Protein AF-A0AAV7CNL5-F1 (afdb_monomer)

Organism: Engystomops pustulosus (NCBI:txid76066)

Nearest PDB structures (foldseek):
  7aml-assembly1_D  TM=8.472E-01  e=2.683E-09  Danio rerio
  6q2s-assembly1_F  TM=8.082E-01  e=5.745E-09  Homo sapiens
  7amk-assembly1_A  TM=7.640E-01  e=3.522E-09  Danio rerio
  7amk-assembly1_B  TM=7.600E-01  e=3.100E-08  Danio rerio
  6vg4-assembly1_A  TM=4.821E-01  e=3.707E-03  Homo sapiens

Radius of gyration: 24.61 Å; Cα contacts (8 Å, |Δi|>4): 340; chains: 1; bounding box: 62×30×78 Å

Secondary structure (DSSP, 8-state):
--B--EEPPSSS--EEEES-B----SS--EEE--TTSSEEEETTTTEEEE-S---TTT-SEEEEEEEEEEE-SS-EEEEEEEEEEEEPP-S-S--B-GGG--------SS---TT----EEEEEESSPPP-SSTT--TT-PPP------HHHHHH---EEEEEEEEEEETTEEEEEEEEEEE-

Structure (mmCIF, N/CA/C/O backbone):
data_AF-A0AAV7CNL5-F1
#
_entry.id   AF-A0AAV7CNL5-F1
#
loop_
_atom_site.group_PDB
_atom_site.id
_atom_site.type_symbol
_atom_site.label_atom_id
_atom_site.label_alt_id
_atom_site.label_comp_id
_atom_site.label_asym_id
_atom_site.label_entity_id
_atom_site.label_seq_id
_atom_site.pdbx_PDB_ins_code
_atom_site.Cartn_x
_atom_site.Cartn_y
_atom_site.Cartn_z
_atom_site.occupancy
_atom_site.B_iso_or_equiv
_atom_site.auth_seq_id
_atom_site.auth_comp_id
_atom_site.auth_asym_id
_atom_site.auth_atom_id
_atom_site.pdbx_PDB_model_num
ATOM 1 N N . MET A 1 1 ? 15.634 17.686 -24.960 1.00 36.50 1 MET A N 1
ATOM 2 C CA . MET A 1 1 ? 15.774 16.564 -24.013 1.00 36.50 1 MET A CA 1
ATOM 3 C C . MET A 1 1 ? 14.555 15.680 -24.203 1.00 36.50 1 MET A C 1
ATOM 5 O O . MET A 1 1 ? 13.476 16.129 -23.821 1.00 36.50 1 MET A O 1
ATOM 9 N N . PRO A 1 2 ? 14.659 14.519 -24.867 1.00 38.16 2 PRO A N 1
ATOM 10 C CA . PRO A 1 2 ? 13.572 13.555 -24.853 1.00 38.16 2 PRO A CA 1
ATOM 11 C C . PRO A 1 2 ? 13.320 13.112 -23.414 1.00 38.16 2 PRO A C 1
ATOM 13 O O . PRO A 1 2 ? 14.237 12.872 -22.626 1.00 38.16 2 PRO A O 1
ATOM 16 N N . ARG A 1 3 ? 12.043 13.090 -23.064 1.00 45.22 3 ARG A N 1
ATOM 17 C CA . ARG A 1 3 ? 11.538 12.655 -21.773 1.00 45.22 3 ARG A CA 1
ATOM 18 C C . ARG A 1 3 ? 10.828 11.343 -22.045 1.00 45.22 3 ARG A C 1
ATOM 20 O O . ARG A 1 3 ? 9.977 11.311 -22.930 1.00 45.22 3 ARG A O 1
ATOM 27 N N . LEU A 1 4 ? 11.171 10.280 -21.321 1.00 47.69 4 LEU A N 1
ATOM 28 C CA . LEU A 1 4 ? 10.379 9.058 -21.405 1.00 47.69 4 LEU A CA 1
ATOM 29 C C . LEU A 1 4 ? 8.988 9.382 -20.856 1.00 47.69 4 LEU A C 1
ATOM 31 O O . LEU A 1 4 ? 8.826 9.632 -19.656 1.00 47.69 4 LEU A O 1
ATOM 35 N N . HIS A 1 5 ? 8.007 9.439 -21.746 1.00 51.84 5 HIS A N 1
ATOM 36 C CA . HIS A 1 5 ? 6.605 9.492 -21.378 1.00 51.84 5 HIS A CA 1
ATOM 37 C C . HIS A 1 5 ? 6.112 8.053 -21.293 1.00 51.84 5 HIS A C 1
ATOM 39 O O . HIS A 1 5 ? 6.143 7.333 -22.288 1.00 51.84 5 HIS A O 1
ATOM 45 N N . VAL A 1 6 ? 5.714 7.632 -20.092 1.00 55.72 6 VAL A N 1
ATOM 46 C CA . VAL A 1 6 ? 5.023 6.356 -19.903 1.00 55.72 6 VAL A CA 1
ATOM 47 C C . VAL A 1 6 ? 3.568 6.587 -20.282 1.00 55.72 6 VAL A C 1
ATOM 49 O O . VAL A 1 6 ? 2.892 7.413 -19.670 1.00 55.72 6 VAL A O 1
ATOM 52 N N . LEU A 1 7 ? 3.117 5.938 -21.356 1.00 54.47 7 LEU A N 1
ATOM 53 C CA . LEU A 1 7 ? 1.732 6.030 -21.811 1.00 54.47 7 LEU A CA 1
ATOM 54 C C . LEU A 1 7 ? 0.876 4.923 -21.185 1.00 54.47 7 LEU A C 1
ATOM 56 O O . LEU A 1 7 ? 1.293 3.767 -21.087 1.00 54.47 7 LEU A O 1
ATOM 60 N N . HIS A 1 8 ? -0.320 5.345 -20.776 1.00 52.47 8 HIS A N 1
ATOM 61 C CA . HIS A 1 8 ? -1.349 4.613 -20.046 1.00 52.47 8 HIS A CA 1
ATOM 62 C C . HIS A 1 8 ? -1.805 3.352 -20.790 1.00 52.47 8 HIS A C 1
ATOM 64 O O . HIS A 1 8 ? -2.017 3.382 -22.006 1.00 52.47 8 HIS A O 1
ATOM 70 N N . SER A 1 9 ? -2.003 2.261 -20.048 1.00 44.50 9 SER A N 1
ATOM 71 C CA . SER A 1 9 ? -2.736 1.098 -20.548 1.00 44.50 9 SER A CA 1
ATOM 72 C C . SER A 1 9 ? -4.234 1.443 -20.639 1.00 44.50 9 SER A C 1
ATOM 74 O O . SER A 1 9 ? -4.745 2.268 -19.884 1.00 44.50 9 SER A O 1
ATOM 76 N N . GLY A 1 10 ? -4.946 0.846 -21.598 1.00 42.03 10 GLY A N 1
ATOM 77 C CA . GLY A 1 10 ? -6.371 1.111 -21.837 1.00 42.03 10 GLY A CA 1
ATOM 78 C C . GLY A 1 10 ? -7.333 0.508 -20.804 1.00 42.03 10 GLY A C 1
ATOM 79 O O . GLY A 1 10 ? -8.538 0.682 -20.965 1.00 42.03 10 GLY A O 1
ATOM 80 N N . ALA A 1 11 ? -6.834 -0.213 -19.793 1.00 45.41 11 ALA A N 1
ATOM 81 C CA . ALA A 1 11 ? -7.622 -0.758 -18.690 1.00 45.41 11 ALA A CA 1
ATOM 82 C C . ALA A 1 11 ? -6.687 -1.249 -17.567 1.00 45.41 11 ALA A C 1
ATOM 84 O O . ALA A 1 11 ? -5.980 -2.238 -17.764 1.00 45.41 11 ALA A O 1
ATOM 85 N N . GLY A 1 12 ? -6.721 -0.582 -16.411 1.00 59.19 12 GLY A N 1
ATOM 86 C CA . GLY A 1 12 ? -6.044 -0.996 -15.176 1.00 59.19 12 GLY A CA 1
ATOM 87 C C . GLY A 1 12 ? -4.695 -0.311 -14.958 1.00 59.19 12 GLY A C 1
ATOM 88 O O . GLY A 1 12 ? -3.753 -0.553 -15.723 1.00 59.19 12 GLY A O 1
ATOM 89 N N . ALA A 1 13 ? -4.665 0.537 -13.926 1.00 63.25 13 ALA A N 1
ATOM 90 C CA . ALA A 1 13 ? -3.553 1.280 -13.341 1.00 63.25 13 ALA A CA 1
ATOM 91 C C . ALA A 1 13 ? -2.818 2.277 -14.252 1.00 63.25 13 ALA A C 1
ATOM 93 O O . ALA A 1 13 ? -2.392 1.997 -15.381 1.00 63.25 13 ALA A O 1
ATOM 94 N N . THR A 1 14 ? -2.616 3.482 -13.717 1.00 73.88 14 THR A N 1
ATOM 95 C CA . THR A 1 14 ? -1.725 4.489 -14.299 1.00 73.88 14 THR A CA 1
ATOM 96 C C . THR A 1 14 ? -0.320 4.332 -13.722 1.00 73.88 14 THR A C 1
ATOM 98 O O . THR A 1 14 ? -0.123 3.728 -12.674 1.00 73.88 14 THR A O 1
ATOM 101 N N . ALA A 1 15 ? 0.701 4.786 -14.446 1.00 80.12 15 ALA A N 1
ATOM 102 C CA . ALA A 1 15 ? 2.074 4.701 -13.969 1.00 80.12 15 ALA A CA 1
ATOM 103 C C . ALA A 1 15 ? 2.881 5.893 -14.462 1.00 80.12 15 ALA A C 1
ATOM 105 O O . ALA A 1 15 ? 2.686 6.385 -15.580 1.00 80.12 15 ALA A O 1
ATOM 106 N N . HIS A 1 16 ? 3.841 6.327 -13.653 1.00 81.94 16 HIS A N 1
ATOM 107 C CA . HIS A 1 16 ? 4.696 7.456 -13.978 1.00 81.94 16 HIS A CA 1
ATOM 108 C C . HIS A 1 16 ? 6.176 7.120 -13.782 1.00 81.94 16 HIS A C 1
ATOM 110 O O . HIS A 1 16 ? 6.582 6.472 -12.818 1.00 81.94 16 HIS A O 1
ATOM 116 N N . ALA A 1 17 ? 7.015 7.580 -14.713 1.00 73.38 17 ALA A N 1
ATOM 117 C CA . ALA A 1 17 ? 8.460 7.408 -14.617 1.00 73.38 17 ALA A CA 1
ATOM 118 C C . ALA A 1 17 ? 9.121 8.570 -13.867 1.00 73.38 17 ALA A C 1
ATOM 120 O O . ALA A 1 17 ? 8.876 9.746 -14.155 1.00 73.38 17 ALA A O 1
ATOM 121 N N . GLN A 1 18 ? 10.034 8.229 -12.964 1.00 77.56 18 GLN A N 1
ATOM 122 C CA . GLN A 1 18 ? 10.944 9.149 -12.297 1.00 77.56 18 GLN A CA 1
ATOM 123 C C . GLN A 1 18 ? 12.353 9.014 -12.885 1.00 77.56 18 GLN A C 1
ATOM 125 O O . GLN A 1 18 ? 12.777 7.930 -13.284 1.00 77.56 18 GLN A O 1
ATOM 130 N N . ASN A 1 19 ? 13.089 10.130 -12.931 1.00 66.06 19 ASN A N 1
ATOM 131 C CA . ASN A 1 19 ? 14.448 10.197 -13.485 1.00 66.06 19 ASN A CA 1
ATOM 132 C C . ASN A 1 19 ? 14.547 9.754 -14.965 1.00 66.06 19 ASN A C 1
ATOM 134 O O . ASN A 1 19 ? 15.531 9.163 -15.394 1.00 66.06 19 ASN A O 1
ATOM 138 N N . SER A 1 20 ? 13.511 10.047 -15.757 1.00 62.66 20 SER A N 1
ATOM 139 C CA . SER A 1 20 ? 13.363 9.578 -17.141 1.00 62.66 20 SER A CA 1
ATOM 140 C C . SER A 1 20 ? 14.013 10.458 -18.219 1.00 62.66 20 SER A C 1
ATOM 142 O O . SER A 1 20 ? 13.671 10.362 -19.402 1.00 62.66 20 SER A O 1
ATOM 144 N N . GLY A 1 21 ? 14.907 11.367 -17.829 1.00 58.94 21 GLY A N 1
ATOM 145 C CA . GLY A 1 21 ? 15.597 12.246 -18.769 1.00 58.94 21 GLY A CA 1
ATOM 146 C C . GLY A 1 21 ? 16.743 11.515 -19.457 1.00 58.94 21 GLY A C 1
ATOM 147 O O . GLY A 1 21 ? 17.677 11.090 -18.783 1.00 58.94 21 GLY A O 1
ATOM 148 N N . PHE A 1 22 ? 16.704 11.421 -20.787 1.00 59.56 22 PHE A N 1
ATOM 149 C CA . PHE A 1 22 ? 17.846 10.970 -21.581 1.00 59.56 22 PHE A CA 1
ATOM 150 C C . PHE A 1 22 ? 18.399 12.141 -22.403 1.00 59.56 22 PHE A C 1
ATOM 152 O O . PHE A 1 22 ? 17.642 12.914 -22.997 1.00 59.56 22 PHE A O 1
ATOM 159 N N . ALA A 1 23 ? 19.722 12.307 -22.422 1.00 50.88 23 ALA A N 1
ATOM 160 C CA . ALA A 1 23 ? 20.372 13.274 -23.299 1.00 50.88 23 ALA A CA 1
ATOM 161 C C . ALA A 1 23 ? 20.518 12.643 -24.691 1.00 50.88 23 ALA A C 1
ATOM 163 O O . ALA A 1 23 ? 21.379 11.797 -24.900 1.00 50.88 23 ALA A O 1
ATOM 164 N N . ASP A 1 24 ? 19.650 13.035 -25.621 1.00 52.12 24 ASP A N 1
ATOM 165 C CA . ASP A 1 24 ? 19.722 12.632 -27.028 1.00 52.12 24 ASP A CA 1
ATOM 166 C C . ASP A 1 24 ? 20.423 13.718 -27.852 1.00 52.12 24 ASP A C 1
ATOM 168 O O . ASP A 1 24 ? 20.074 14.900 -27.758 1.00 52.12 24 ASP A O 1
ATOM 172 N N . ASP A 1 25 ? 21.424 13.310 -28.632 1.00 54.84 25 ASP A N 1
ATOM 173 C CA . ASP A 1 25 ? 22.168 14.147 -29.575 1.00 54.84 25 ASP A CA 1
ATOM 174 C C . ASP A 1 25 ? 21.618 14.065 -31.016 1.00 54.84 25 ASP A C 1
ATOM 176 O O . ASP A 1 25 ? 22.174 14.686 -31.923 1.00 54.84 25 ASP A O 1
ATOM 180 N N . GLY A 1 26 ?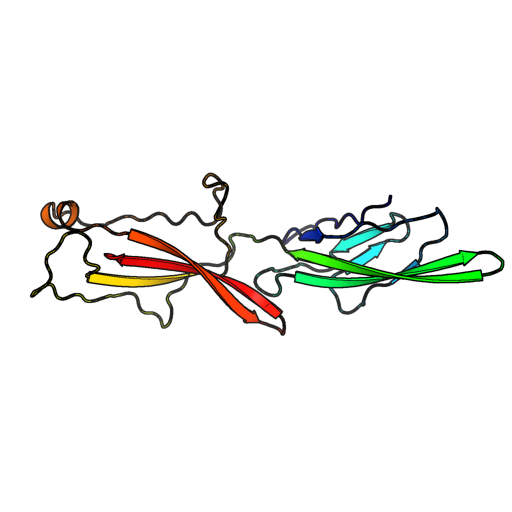 20.502 13.354 -31.226 1.00 51.66 26 GLY A N 1
ATOM 181 C CA . GLY A 1 26 ? 19.823 13.197 -32.513 1.00 51.66 26 GLY A CA 1
ATOM 182 C C . GLY A 1 26 ? 20.343 12.032 -33.358 1.00 51.66 26 GLY A C 1
ATOM 183 O O . GLY A 1 26 ? 20.044 11.959 -34.552 1.00 51.66 26 GLY A O 1
ATOM 184 N N . SER A 1 27 ? 21.139 11.133 -32.777 1.00 53.59 27 SER A N 1
ATOM 185 C CA . SER A 1 27 ? 21.609 9.909 -33.428 1.00 53.59 27 SER A CA 1
ATOM 186 C C . SER A 1 27 ? 20.640 8.736 -33.205 1.00 53.59 27 SER A C 1
ATOM 188 O O . SER A 1 27 ? 19.809 8.760 -32.305 1.00 53.59 27 SER A O 1
ATOM 190 N N . HIS A 1 28 ? 20.702 7.708 -34.064 1.00 56.19 28 HIS A N 1
ATOM 191 C CA . HIS A 1 28 ? 19.814 6.537 -34.021 1.00 56.19 28 HIS A CA 1
ATOM 192 C C . HIS A 1 28 ? 19.851 5.830 -32.656 1.00 56.19 28 HIS A C 1
ATOM 194 O O . HIS A 1 28 ? 20.702 4.970 -32.429 1.00 56.19 28 HIS A O 1
ATOM 200 N N . LEU A 1 29 ? 18.920 6.179 -31.770 1.00 56.94 29 LEU A N 1
ATOM 201 C CA . LEU A 1 29 ? 18.820 5.624 -30.430 1.00 56.94 29 LEU A CA 1
ATOM 202 C C . LEU A 1 29 ? 18.096 4.278 -30.496 1.00 56.94 29 LEU A C 1
ATOM 204 O O . LEU A 1 29 ? 16.918 4.188 -30.833 1.00 56.94 29 LEU A O 1
ATOM 208 N N . LEU A 1 30 ? 18.824 3.211 -30.186 1.00 58.50 30 LEU A N 1
ATOM 209 C CA . LEU A 1 30 ? 18.238 1.905 -29.902 1.00 58.50 30 LEU A CA 1
ATOM 210 C C . LEU A 1 30 ? 18.177 1.761 -28.388 1.00 58.50 30 LEU A C 1
ATOM 212 O O . LEU A 1 30 ? 19.238 1.677 -27.772 1.00 58.50 30 LEU A O 1
ATOM 216 N N . ALA A 1 31 ? 16.970 1.770 -27.816 1.00 65.62 31 ALA A N 1
ATOM 217 C CA . ALA A 1 31 ? 16.745 1.427 -26.418 1.00 65.62 31 ALA A CA 1
ATOM 218 C C . ALA A 1 31 ? 16.221 -0.007 -26.305 1.00 65.62 31 ALA A C 1
ATOM 220 O O . ALA A 1 31 ? 15.235 -0.378 -26.944 1.00 65.62 31 ALA A O 1
ATOM 221 N N . GLU A 1 32 ? 16.883 -0.806 -25.476 1.00 69.12 32 GLU A N 1
ATOM 222 C CA . GLU A 1 32 ? 16.442 -2.154 -25.118 1.00 69.12 32 GLU A CA 1
ATOM 223 C C . GLU A 1 32 ? 15.957 -2.168 -23.664 1.00 69.12 32 GLU A C 1
ATOM 225 O O . GLU A 1 32 ? 16.611 -1.607 -22.781 1.00 69.12 32 GLU A O 1
ATOM 230 N N . LEU A 1 33 ? 14.814 -2.819 -23.432 1.00 75.88 33 LEU A N 1
ATOM 231 C CA . LEU A 1 33 ? 14.262 -3.131 -22.113 1.00 75.88 33 LEU A CA 1
ATOM 232 C C . LEU A 1 33 ? 14.181 -4.651 -21.945 1.00 75.88 33 LEU A C 1
ATOM 234 O O . LEU A 1 33 ? 14.135 -5.390 -22.931 1.00 75.88 33 LEU A O 1
ATOM 238 N N . ASP A 1 34 ? 14.150 -5.116 -20.698 1.00 78.81 34 ASP A N 1
ATOM 239 C CA . ASP A 1 34 ? 13.936 -6.531 -20.397 1.00 78.81 34 ASP A CA 1
ATOM 240 C C . ASP A 1 34 ? 12.543 -6.979 -20.876 1.00 78.81 34 ASP A C 1
ATOM 242 O O . ASP A 1 34 ? 11.519 -6.432 -20.468 1.00 78.81 34 ASP A O 1
ATOM 246 N N . GLN A 1 35 ? 12.517 -7.998 -21.738 1.00 76.62 35 GLN A N 1
ATOM 247 C CA . GLN A 1 35 ? 11.304 -8.540 -22.354 1.00 76.62 35 GLN A CA 1
ATOM 248 C C . GLN A 1 35 ? 10.382 -9.259 -21.357 1.00 76.62 35 GLN A C 1
ATOM 250 O O . GLN A 1 35 ? 9.225 -9.538 -21.680 1.00 76.62 35 GLN A O 1
ATOM 255 N N . HIS A 1 36 ? 10.878 -9.586 -20.162 1.00 83.38 36 HIS A N 1
ATOM 256 C CA . HIS A 1 36 ? 10.067 -10.167 -19.094 1.00 83.38 36 HIS A CA 1
ATOM 257 C C . HIS A 1 36 ? 9.227 -9.126 -18.350 1.00 83.38 36 HIS A C 1
ATOM 259 O O . HIS A 1 36 ? 8.272 -9.498 -17.666 1.00 83.38 36 HIS A O 1
ATOM 265 N N . LEU A 1 37 ? 9.544 -7.839 -18.501 1.00 87.06 37 LEU A N 1
ATOM 266 C CA . LEU A 1 37 ? 8.845 -6.752 -17.831 1.00 87.06 37 LEU A CA 1
ATOM 267 C C . LEU A 1 37 ? 7.646 -6.279 -18.663 1.00 87.06 37 LEU A C 1
ATOM 269 O O . LEU A 1 37 ? 7.642 -6.409 -19.888 1.00 87.06 37 LEU A O 1
ATOM 273 N N . PRO A 1 38 ? 6.612 -5.703 -18.029 1.00 88.88 38 PRO A N 1
ATOM 274 C CA . PRO A 1 38 ? 5.404 -5.258 -18.718 1.00 88.88 38 PRO A CA 1
ATOM 275 C C . PRO A 1 38 ? 5.609 -3.962 -19.523 1.00 88.88 38 PRO A C 1
ATOM 277 O O . PRO A 1 38 ? 4.640 -3.268 -19.816 1.00 88.88 38 PRO A O 1
ATOM 280 N N . PHE A 1 39 ? 6.828 -3.648 -19.963 1.00 86.19 39 PHE A N 1
ATOM 281 C CA . PHE A 1 39 ? 7.162 -2.410 -20.668 1.00 86.19 39 PHE A CA 1
ATOM 282 C C . PHE A 1 39 ? 7.789 -2.688 -22.027 1.00 86.19 39 PHE A C 1
ATOM 284 O O . PHE A 1 39 ? 8.593 -3.604 -22.186 1.00 86.19 39 PHE A O 1
ATOM 291 N N . GLN A 1 40 ? 7.448 -1.862 -23.010 1.00 82.62 40 GLN A N 1
ATOM 292 C CA . GLN A 1 40 ? 8.026 -1.926 -24.348 1.00 82.62 40 GLN A CA 1
ATOM 293 C C . GLN A 1 40 ? 8.458 -0.536 -24.801 1.00 82.62 40 GLN A C 1
ATOM 295 O O . GLN A 1 40 ? 7.771 0.451 -24.551 1.00 82.62 40 GLN A O 1
ATOM 300 N N . TYR A 1 41 ? 9.604 -0.467 -25.475 1.00 80.12 41 TYR A N 1
ATOM 301 C CA . TYR A 1 41 ? 10.098 0.756 -26.100 1.00 80.12 41 TYR A CA 1
ATOM 302 C C . TYR A 1 41 ? 9.611 0.841 -27.547 1.00 80.12 41 TYR A C 1
ATOM 304 O O . TYR A 1 41 ? 9.699 -0.134 -28.295 1.00 80.12 41 TYR A O 1
ATOM 312 N N . LYS A 1 42 ? 9.121 2.015 -27.948 1.00 78.19 42 LYS A N 1
ATOM 313 C CA . LYS A 1 42 ? 8.714 2.324 -29.317 1.00 78.19 42 LYS A CA 1
ATOM 314 C C . LYS A 1 42 ? 9.745 3.261 -29.963 1.00 78.19 42 LYS A C 1
ATOM 316 O O . LYS A 1 42 ? 9.737 4.453 -29.657 1.00 78.19 42 LYS A O 1
ATOM 321 N N . PRO A 1 43 ? 10.593 2.764 -30.886 1.00 74.06 43 PRO A N 1
ATOM 322 C CA . PRO A 1 43 ? 11.646 3.571 -31.508 1.00 74.06 43 PRO A CA 1
ATOM 323 C C . PRO A 1 43 ? 11.126 4.785 -32.284 1.00 74.06 43 PRO A C 1
ATOM 325 O O . PRO A 1 43 ? 11.753 5.836 -32.264 1.00 74.06 43 PRO A O 1
ATOM 328 N N . ASP A 1 44 ? 9.961 4.662 -32.928 1.00 74.81 44 ASP A N 1
ATOM 329 C CA . ASP A 1 44 ? 9.403 5.731 -33.769 1.00 74.81 44 ASP A CA 1
ATOM 330 C C . ASP A 1 44 ? 9.021 6.989 -32.976 1.00 74.81 44 ASP A C 1
ATOM 332 O O . ASP A 1 44 ? 9.047 8.093 -33.518 1.00 74.81 44 ASP A O 1
ATOM 336 N N . THR A 1 45 ? 8.632 6.826 -31.708 1.00 72.75 45 THR A N 1
ATOM 337 C CA . THR A 1 45 ? 8.218 7.933 -30.829 1.00 72.75 45 THR A CA 1
ATOM 338 C C . THR A 1 45 ? 9.198 8.182 -29.686 1.00 72.75 45 THR A C 1
ATOM 340 O O . THR A 1 45 ? 9.064 9.173 -28.974 1.00 72.75 45 THR A O 1
ATOM 343 N N . SER A 1 46 ? 10.207 7.320 -29.521 1.00 72.25 46 SER A N 1
ATOM 344 C CA . SER A 1 46 ? 11.102 7.297 -28.361 1.00 72.25 46 SER A CA 1
ATOM 345 C C . SER A 1 46 ? 10.364 7.221 -27.018 1.00 72.25 46 SER A C 1
ATOM 347 O O . SER A 1 46 ? 10.822 7.757 -26.008 1.00 72.25 46 SER A O 1
ATOM 349 N N . GLU A 1 47 ? 9.223 6.534 -26.998 1.00 73.69 47 GLU A N 1
ATOM 350 C CA . GLU A 1 47 ? 8.379 6.365 -25.813 1.00 73.69 47 GLU A CA 1
ATOM 351 C C . GLU A 1 47 ? 8.481 4.946 -25.262 1.00 73.69 47 GLU A C 1
ATOM 353 O O . GLU A 1 47 ? 8.756 3.989 -25.989 1.00 73.69 47 GLU A O 1
ATOM 358 N N . VAL A 1 48 ? 8.213 4.802 -23.966 1.00 76.75 48 VAL A N 1
ATOM 359 C CA . VAL A 1 48 ? 8.006 3.497 -23.336 1.00 76.75 48 VAL A CA 1
ATOM 360 C C . VAL A 1 48 ? 6.541 3.388 -22.976 1.00 76.75 48 VAL A C 1
ATOM 362 O O . VAL A 1 48 ? 5.974 4.298 -22.382 1.00 76.75 48 VAL A O 1
ATOM 365 N N . PHE A 1 49 ? 5.916 2.279 -23.339 1.00 77.50 49 PHE A N 1
ATOM 366 C CA . PHE A 1 49 ? 4.509 2.043 -23.064 1.00 77.50 49 PHE A CA 1
ATOM 367 C C . PHE A 1 49 ? 4.317 0.787 -22.230 1.00 77.50 49 PHE A C 1
ATOM 369 O O . PHE A 1 49 ? 5.123 -0.150 -22.254 1.00 77.50 49 PHE A O 1
ATOM 376 N N . VAL A 1 50 ? 3.211 0.792 -21.498 1.00 83.00 50 VAL A N 1
ATOM 377 C CA . VAL A 1 50 ? 2.734 -0.354 -20.740 1.00 83.00 50 VAL A CA 1
ATOM 378 C C . VAL A 1 50 ? 2.172 -1.383 -21.723 1.00 83.00 50 VAL A C 1
ATOM 380 O O . VAL A 1 50 ? 1.241 -1.107 -22.475 1.00 83.00 50 VAL A O 1
ATOM 383 N N . SER A 1 51 ? 2.775 -2.569 -21.754 1.00 85.06 51 SER A N 1
ATOM 384 C CA . SER A 1 51 ? 2.437 -3.650 -22.692 1.00 85.06 51 SER A CA 1
ATOM 385 C C . SER A 1 51 ? 1.505 -4.713 -22.105 1.00 85.06 51 SER A C 1
ATOM 387 O O . SER A 1 51 ? 0.948 -5.521 -22.850 1.00 85.06 51 SER A O 1
ATOM 389 N N . ARG A 1 52 ? 1.340 -4.724 -20.778 1.00 85.75 52 ARG A N 1
ATOM 390 C CA . ARG A 1 52 ? 0.428 -5.590 -20.016 1.00 85.75 52 ARG A CA 1
ATOM 391 C C . ARG A 1 52 ? -0.161 -4.783 -18.853 1.00 85.75 52 ARG A C 1
ATOM 393 O O . ARG A 1 52 ? 0.539 -3.881 -18.402 1.00 85.75 52 ARG A O 1
ATOM 400 N N . PRO A 1 53 ? -1.381 -5.091 -18.376 1.00 85.25 53 PRO A N 1
ATOM 401 C CA . PRO A 1 53 ? -1.962 -4.419 -17.215 1.00 85.25 53 PRO A CA 1
ATOM 402 C C . PRO A 1 53 ? -1.002 -4.412 -16.025 1.00 85.25 53 PRO A C 1
ATOM 404 O O . PRO A 1 53 ? -0.250 -5.373 -15.837 1.00 85.25 53 PRO A O 1
ATOM 407 N N . LEU A 1 54 ? -1.021 -3.317 -15.272 1.00 89.56 54 LEU A N 1
ATOM 408 C CA . LEU A 1 54 ? -0.276 -3.172 -14.029 1.00 89.56 54 LEU A CA 1
ATOM 409 C C . LEU A 1 54 ? -1.268 -3.237 -12.872 1.00 89.56 54 LEU A C 1
ATOM 411 O O . LEU A 1 54 ? -2.420 -2.845 -13.028 1.00 89.56 54 LEU A O 1
ATOM 415 N N . ASP A 1 55 ? -0.793 -3.741 -11.746 1.00 90.12 55 ASP A N 1
ATOM 416 C CA . ASP A 1 55 ? -1.533 -3.823 -10.496 1.00 90.12 55 ASP A CA 1
ATOM 417 C C . ASP A 1 55 ? -0.545 -3.460 -9.381 1.00 90.12 55 ASP A C 1
ATOM 419 O O . ASP A 1 55 ? 0.521 -4.084 -9.255 1.00 90.12 55 ASP A O 1
ATOM 423 N N . ARG A 1 56 ? -0.839 -2.393 -8.634 1.00 93.25 56 ARG A N 1
ATOM 424 C CA . ARG A 1 56 ? 0.074 -1.880 -7.608 1.00 93.25 56 ARG A CA 1
ATOM 425 C C . ARG A 1 56 ? 0.128 -2.847 -6.426 1.00 93.25 56 ARG A C 1
ATOM 427 O O . ARG A 1 56 ? 1.202 -3.052 -5.851 1.00 93.25 56 ARG A O 1
ATOM 434 N N . GLU A 1 57 ? -0.988 -3.502 -6.133 1.00 92.69 57 GLU A N 1
ATOM 435 C CA . GLU A 1 57 ? -1.157 -4.527 -5.115 1.00 92.69 57 GLU A CA 1
ATOM 436 C C . GLU A 1 57 ? -0.337 -5.771 -5.458 1.00 92.69 57 GLU A C 1
ATOM 438 O O . GLU A 1 57 ? -0.064 -6.566 -4.561 1.00 92.69 57 GLU A O 1
ATOM 443 N N . GLU A 1 58 ? 0.073 -5.968 -6.716 1.00 91.25 58 GLU A N 1
ATOM 444 C CA . GLU A 1 58 ? 1.040 -6.992 -7.123 1.00 91.25 58 GLU A CA 1
ATOM 445 C C . GLU A 1 58 ? 2.486 -6.494 -7.092 1.00 91.25 58 GLU A C 1
ATOM 447 O O . GLU A 1 58 ? 3.367 -7.242 -6.650 1.00 91.25 58 GLU A O 1
ATOM 452 N N . ARG A 1 59 ? 2.737 -5.271 -7.581 1.00 91.75 59 ARG A N 1
ATOM 453 C CA . ARG A 1 59 ? 4.067 -4.651 -7.618 1.00 91.75 59 ARG A CA 1
ATOM 454 C C . ARG A 1 59 ? 3.986 -3.129 -7.767 1.00 91.75 59 ARG A C 1
ATOM 456 O O . ARG A 1 59 ? 3.586 -2.619 -8.809 1.00 91.75 59 ARG A O 1
ATOM 463 N N . GLU A 1 60 ? 4.482 -2.404 -6.765 1.00 91.94 60 GLU A N 1
ATOM 464 C CA . GLU A 1 60 ? 4.374 -0.936 -6.719 1.00 91.94 60 GLU A CA 1
ATOM 465 C C . GLU A 1 60 ? 5.411 -0.190 -7.577 1.00 91.94 60 GLU A C 1
ATOM 467 O O . GLU A 1 60 ? 5.166 0.947 -7.993 1.00 91.94 60 GLU A O 1
ATOM 472 N N . ASP A 1 61 ? 6.566 -0.805 -7.862 1.00 91.19 61 ASP A N 1
ATOM 473 C CA . ASP A 1 61 ? 7.617 -0.169 -8.653 1.00 91.19 61 ASP A CA 1
ATOM 474 C C . ASP A 1 61 ? 8.501 -1.125 -9.474 1.00 91.19 61 ASP A C 1
ATOM 476 O O . ASP A 1 61 ? 8.652 -2.328 -9.215 1.00 91.19 61 ASP A O 1
ATOM 480 N N . TYR A 1 62 ? 9.105 -0.549 -10.514 1.00 89.00 62 TYR A N 1
ATOM 481 C CA . TYR A 1 62 ? 10.030 -1.224 -11.416 1.00 89.00 62 TYR A CA 1
ATOM 482 C C . TYR A 1 62 ? 11.283 -0.378 -11.627 1.00 89.00 62 TYR A C 1
ATOM 484 O O . TYR A 1 62 ? 11.231 0.690 -12.244 1.00 89.00 62 TYR A O 1
ATOM 492 N N . ASP A 1 63 ? 12.423 -0.897 -11.178 1.00 87.44 63 ASP A N 1
ATOM 493 C CA . ASP A 1 63 ? 13.738 -0.373 -11.533 1.00 87.44 63 ASP A CA 1
ATOM 494 C C . ASP A 1 63 ? 14.146 -0.890 -12.917 1.00 87.44 63 ASP A C 1
ATOM 496 O O . ASP A 1 63 ? 14.323 -2.091 -13.134 1.00 87.44 63 ASP A O 1
ATOM 500 N N . LEU A 1 64 ? 14.288 0.032 -13.867 1.00 85.06 64 LEU A N 1
ATOM 501 C CA . LEU A 1 64 ? 14.623 -0.252 -15.257 1.00 85.06 64 LEU A CA 1
ATOM 502 C C . LEU A 1 64 ? 15.967 0.363 -15.629 1.00 85.06 64 LEU A C 1
ATOM 504 O O . LEU A 1 64 ? 16.359 1.414 -15.121 1.00 85.06 64 LEU A O 1
ATOM 508 N N . VAL A 1 65 ? 16.656 -0.274 -16.575 1.00 81.50 65 VAL A N 1
ATOM 509 C CA . VAL A 1 65 ? 17.872 0.255 -17.197 1.00 81.50 65 VAL A CA 1
ATOM 510 C C . VAL A 1 65 ? 17.645 0.332 -18.699 1.00 81.50 65 VAL A C 1
ATOM 512 O O . VAL A 1 65 ? 17.531 -0.695 -19.364 1.00 81.50 65 VAL A O 1
ATOM 515 N N . ALA A 1 66 ? 17.596 1.548 -19.239 1.00 76.88 66 ALA A N 1
ATOM 516 C CA . ALA A 1 66 ? 17.606 1.767 -20.677 1.00 76.88 66 ALA A CA 1
ATOM 517 C C . ALA A 1 66 ? 19.045 1.680 -21.186 1.00 76.88 66 ALA A C 1
ATOM 519 O O . ALA A 1 66 ? 19.909 2.452 -20.761 1.00 76.88 66 ALA A O 1
ATOM 520 N N . LYS A 1 67 ? 19.296 0.766 -22.125 1.00 77.69 67 LYS A N 1
ATOM 521 C CA . LYS A 1 67 ? 20.575 0.672 -22.837 1.00 77.69 67 LYS A CA 1
ATOM 522 C C . LYS A 1 67 ? 20.457 1.381 -24.166 1.00 77.69 67 LYS A C 1
ATOM 524 O O . LYS A 1 67 ? 19.701 0.927 -25.011 1.00 77.69 67 LYS A O 1
ATOM 529 N N . CYS A 1 68 ? 21.204 2.459 -24.343 1.00 73.56 68 CYS A N 1
ATOM 530 C CA . CYS A 1 68 ? 21.199 3.256 -25.559 1.00 73.56 68 CYS A CA 1
ATOM 531 C C . CYS A 1 68 ? 22.482 3.022 -26.349 1.00 73.56 68 CYS A C 1
ATOM 533 O O . CYS A 1 68 ? 23.584 3.092 -25.799 1.00 73.56 68 CYS A O 1
ATOM 535 N N . ILE A 1 69 ? 22.343 2.768 -27.647 1.00 75.50 69 ILE A N 1
ATOM 536 C CA . ILE A 1 69 ? 23.476 2.577 -28.553 1.00 75.50 69 ILE A CA 1
ATOM 537 C C . ILE A 1 69 ? 23.472 3.691 -29.593 1.00 75.50 69 ILE A C 1
ATOM 539 O O . ILE A 1 69 ? 22.583 3.742 -30.435 1.00 75.50 69 ILE A O 1
ATOM 543 N N . VAL A 1 70 ? 24.494 4.542 -29.559 1.00 75.06 70 VAL A N 1
ATOM 544 C CA . VAL A 1 70 ? 24.729 5.597 -30.548 1.00 75.06 70 VAL A CA 1
ATOM 545 C C . VAL A 1 70 ? 25.710 5.083 -31.593 1.00 75.06 70 VAL A C 1
ATOM 547 O O . VAL A 1 70 ? 26.870 4.796 -31.278 1.00 75.06 70 VAL A O 1
ATOM 550 N N . LYS A 1 71 ? 25.252 4.966 -32.844 1.00 74.81 71 LYS A N 1
ATOM 551 C CA . LYS A 1 71 ? 26.075 4.535 -33.984 1.00 74.81 71 LYS A CA 1
ATOM 552 C C . LYS A 1 71 ? 26.374 5.709 -34.907 1.00 74.81 71 LYS A C 1
ATOM 554 O O . LYS A 1 71 ? 25.464 6.322 -35.458 1.00 74.81 71 LYS A O 1
ATOM 559 N N . SER A 1 72 ? 27.655 5.978 -35.123 1.00 77.06 72 SER A N 1
ATOM 560 C CA . SER A 1 72 ? 28.153 6.825 -36.205 1.00 77.06 72 SER A CA 1
ATOM 561 C C . SER A 1 72 ? 28.863 5.972 -37.258 1.00 77.06 72 SER A C 1
ATOM 563 O O . SER A 1 72 ? 29.096 4.778 -37.065 1.00 77.06 72 SER A O 1
ATOM 565 N N . SER A 1 73 ? 29.247 6.580 -38.380 1.00 76.25 73 SER A N 1
ATOM 566 C CA . SER A 1 73 ? 29.977 5.893 -39.453 1.00 76.25 73 SER A CA 1
ATOM 567 C C . SER A 1 73 ? 31.332 5.314 -39.020 1.00 76.25 73 SER A C 1
ATOM 569 O O . SER A 1 73 ? 31.883 4.473 -39.726 1.00 76.25 73 SER A O 1
ATOM 571 N N . THR A 1 74 ? 31.877 5.744 -37.877 1.00 79.88 74 THR A N 1
ATOM 572 C CA . THR A 1 74 ? 33.218 5.364 -37.401 1.00 79.88 74 THR A CA 1
ATOM 573 C C . THR A 1 74 ? 33.254 4.857 -35.961 1.00 79.88 74 THR A C 1
ATOM 575 O O . THR A 1 74 ? 34.304 4.391 -35.517 1.00 79.88 74 THR A O 1
ATOM 578 N N . LYS A 1 75 ? 32.149 4.948 -35.206 1.00 80.12 75 LYS A N 1
ATOM 579 C CA . LYS A 1 75 ? 32.129 4.621 -33.777 1.00 80.12 75 LYS A CA 1
ATOM 580 C C . LYS A 1 75 ? 30.754 4.151 -33.311 1.00 80.12 75 LYS A C 1
ATOM 582 O O . LYS A 1 75 ? 29.733 4.696 -33.709 1.00 80.12 75 LYS A O 1
ATOM 587 N N . GLU A 1 76 ? 30.757 3.197 -32.389 1.00 82.88 76 GLU A N 1
ATOM 588 C CA . GLU A 1 76 ? 29.598 2.829 -31.579 1.00 82.88 76 GLU A CA 1
ATOM 589 C C . GLU A 1 76 ? 29.878 3.208 -30.119 1.00 82.88 76 GLU A C 1
ATOM 591 O O . GLU A 1 76 ? 30.953 2.906 -29.591 1.00 82.88 76 GLU A O 1
ATOM 596 N N . VAL A 1 77 ? 28.940 3.898 -29.471 1.00 81.38 77 VAL A N 1
ATOM 597 C CA . VAL A 1 77 ? 29.011 4.251 -28.047 1.00 81.38 77 VAL A CA 1
ATOM 598 C C . VAL A 1 77 ? 27.769 3.720 -27.347 1.00 81.38 77 VAL A C 1
ATOM 600 O O . VAL A 1 77 ? 26.662 3.863 -27.858 1.00 81.38 77 VAL A O 1
ATOM 603 N N . LYS A 1 78 ? 27.961 3.102 -26.180 1.00 80.75 78 LYS A N 1
ATOM 604 C CA . LYS A 1 78 ? 26.884 2.549 -25.358 1.00 80.75 78 LYS A CA 1
ATOM 605 C C . LYS A 1 78 ? 26.723 3.377 -24.093 1.00 80.75 78 LYS A C 1
ATOM 607 O O . LYS A 1 78 ? 27.717 3.697 -23.443 1.00 80.75 78 LYS A O 1
ATOM 612 N N . PHE A 1 79 ? 25.481 3.679 -23.754 1.00 78.38 79 PHE A N 1
ATOM 613 C CA . PHE A 1 79 ? 25.089 4.385 -22.544 1.00 78.38 79 PHE A CA 1
ATOM 614 C C . PHE A 1 79 ? 24.039 3.563 -21.810 1.00 78.38 79 PHE A C 1
ATOM 616 O O . PHE A 1 79 ? 23.193 2.931 -22.439 1.00 78.38 79 PHE A O 1
ATOM 623 N N . GLU A 1 80 ? 24.079 3.593 -20.486 1.00 80.75 80 GLU A N 1
ATOM 624 C CA . GLU A 1 80 ? 23.051 2.996 -19.645 1.00 80.75 80 GLU A CA 1
ATOM 625 C C . GLU A 1 80 ? 22.464 4.088 -18.760 1.00 80.75 80 GLU A C 1
ATOM 627 O O . GLU A 1 80 ? 23.204 4.878 -18.171 1.00 80.75 80 GLU A O 1
ATOM 632 N N . GLN A 1 81 ? 21.138 4.146 -18.693 1.00 77.50 81 GLN A N 1
ATOM 633 C CA . GLN A 1 81 ? 20.421 5.071 -17.827 1.00 77.50 81 GLN A CA 1
ATOM 634 C C . GLN A 1 81 ? 19.396 4.297 -17.010 1.00 77.50 81 GLN A C 1
ATOM 636 O O . GLN A 1 81 ? 18.482 3.687 -17.565 1.00 77.50 81 GLN A O 1
ATOM 641 N N . SER A 1 82 ? 19.534 4.360 -15.688 1.00 82.81 82 SER A N 1
ATOM 642 C CA . SER A 1 82 ? 18.546 3.807 -14.769 1.00 82.81 82 SER A CA 1
ATOM 643 C C . SER A 1 82 ? 17.407 4.794 -14.544 1.00 82.81 82 SER A C 1
ATOM 645 O O . SER A 1 82 ? 17.640 5.993 -14.350 1.00 82.81 82 SER A O 1
ATOM 647 N N . PHE A 1 83 ? 16.185 4.284 -14.531 1.00 81.94 83 PHE A N 1
ATOM 648 C CA . PHE A 1 83 ? 14.977 5.033 -14.211 1.00 81.94 83 PHE A CA 1
ATOM 649 C C . PHE A 1 83 ? 13.987 4.114 -13.496 1.00 81.94 83 PHE A C 1
ATOM 651 O O . PHE A 1 83 ? 14.038 2.895 -13.652 1.00 81.94 83 PHE A O 1
ATOM 658 N N . ARG A 1 84 ? 13.097 4.703 -12.698 1.00 85.81 84 ARG A N 1
ATOM 659 C CA . ARG A 1 84 ? 12.105 3.958 -11.920 1.00 85.81 84 ARG A CA 1
ATOM 660 C C . ARG A 1 84 ? 10.710 4.280 -12.423 1.00 85.81 84 ARG A C 1
ATOM 662 O O . ARG A 1 84 ? 10.396 5.453 -12.626 1.00 85.81 84 ARG A O 1
ATOM 669 N N . ILE A 1 85 ? 9.888 3.258 -12.621 1.00 86.62 85 ILE A N 1
ATOM 670 C CA . ILE A 1 85 ? 8.456 3.412 -12.886 1.00 86.62 85 ILE A CA 1
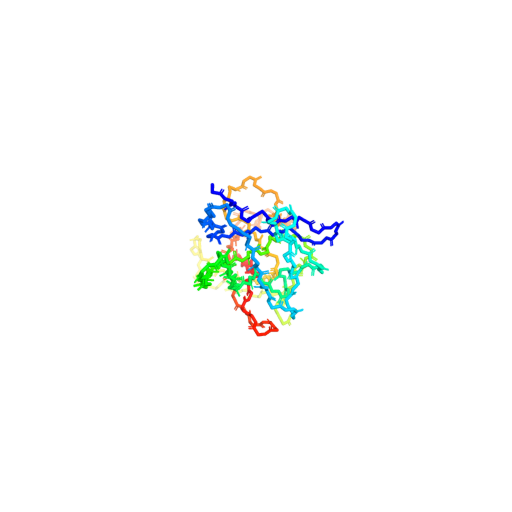ATOM 671 C C . ILE A 1 85 ? 7.709 3.138 -11.585 1.00 86.62 85 ILE A C 1
ATOM 673 O O . ILE A 1 85 ? 7.888 2.070 -11.009 1.00 86.62 85 ILE A O 1
ATOM 677 N N . MET A 1 86 ? 6.896 4.099 -11.151 1.00 87.88 86 MET A N 1
ATOM 678 C CA . MET A 1 86 ? 5.965 3.956 -10.032 1.00 87.88 86 MET A CA 1
ATOM 679 C C . MET A 1 86 ? 4.575 3.652 -10.591 1.00 87.88 86 MET A C 1
ATOM 681 O O . MET A 1 86 ? 4.128 4.355 -11.502 1.00 87.88 86 MET A O 1
ATOM 685 N N . VAL A 1 87 ? 3.920 2.619 -10.065 1.00 90.31 87 VAL A N 1
ATOM 686 C CA . VAL A 1 87 ? 2.515 2.314 -10.361 1.00 90.31 87 VAL A CA 1
ATOM 687 C C . VAL A 1 87 ? 1.645 3.147 -9.425 1.00 90.31 87 VAL A C 1
ATOM 689 O O . VAL A 1 87 ? 1.903 3.205 -8.221 1.00 90.31 87 VAL A O 1
ATOM 692 N N . ASP A 1 88 ? 0.670 3.849 -9.989 1.00 86.88 88 ASP A N 1
ATOM 693 C CA . ASP A 1 88 ? -0.291 4.631 -9.224 1.00 86.88 88 ASP A CA 1
ATOM 694 C C . ASP A 1 88 ? -1.360 3.700 -8.638 1.00 86.88 88 ASP A C 1
ATOM 696 O O . ASP A 1 88 ? -1.713 2.685 -9.234 1.00 86.88 88 ASP A O 1
ATOM 700 N N . ASP A 1 89 ? -1.841 4.060 -7.457 1.00 87.75 89 ASP A N 1
ATOM 701 C CA . ASP A 1 89 ? -2.829 3.306 -6.689 1.00 87.75 89 ASP A CA 1
ATOM 702 C C . ASP A 1 89 ? -4.262 3.569 -7.178 1.00 87.75 89 ASP A C 1
ATOM 704 O O . ASP A 1 89 ? -4.601 4.709 -7.525 1.00 87.75 89 ASP A O 1
ATOM 708 N N . GLU A 1 90 ? -5.102 2.535 -7.162 1.00 86.25 90 GLU A N 1
ATOM 709 C CA . GLU A 1 90 ? -6.555 2.622 -7.340 1.00 86.25 90 GLU A CA 1
ATOM 710 C C . GLU A 1 90 ? -7.249 2.110 -6.057 1.00 86.25 90 GLU A C 1
ATOM 712 O O . GLU A 1 90 ? -6.677 1.326 -5.318 1.00 86.25 90 GLU A O 1
ATOM 717 N N . ASP A 1 91 ? -8.463 2.587 -5.758 1.00 86.56 91 ASP A N 1
ATOM 718 C CA . ASP A 1 91 ? -9.266 2.134 -4.597 1.00 86.56 91 ASP A CA 1
ATOM 719 C C . ASP A 1 91 ? -10.051 0.874 -5.011 1.00 86.56 91 ASP A C 1
ATOM 721 O O . ASP A 1 91 ? -11.241 0.954 -5.352 1.00 86.56 91 ASP A O 1
ATOM 725 N N . ASP A 1 92 ? -9.350 -0.256 -5.153 1.00 89.31 92 ASP A N 1
ATOM 726 C CA . ASP A 1 92 ? -9.889 -1.521 -5.666 1.00 89.31 92 ASP A CA 1
ATOM 727 C C . ASP A 1 92 ? -9.729 -2.728 -4.718 1.00 89.31 92 ASP A C 1
ATOM 729 O O . ASP A 1 92 ? -10.235 -3.821 -5.019 1.00 89.31 92 ASP A O 1
ATOM 733 N N . SER A 1 93 ? -9.173 -2.522 -3.519 1.00 90.62 93 SER A N 1
ATOM 734 C CA . SER A 1 93 ? -9.082 -3.526 -2.461 1.00 90.62 93 SER A CA 1
ATOM 735 C C . SER A 1 93 ? -10.048 -3.243 -1.306 1.00 90.62 93 SER A C 1
ATOM 737 O O . SER A 1 93 ? -10.054 -2.179 -0.699 1.00 90.62 93 SER A O 1
ATOM 739 N N . PRO A 1 94 ? -10.877 -4.218 -0.890 1.00 91.81 94 PRO A N 1
ATOM 740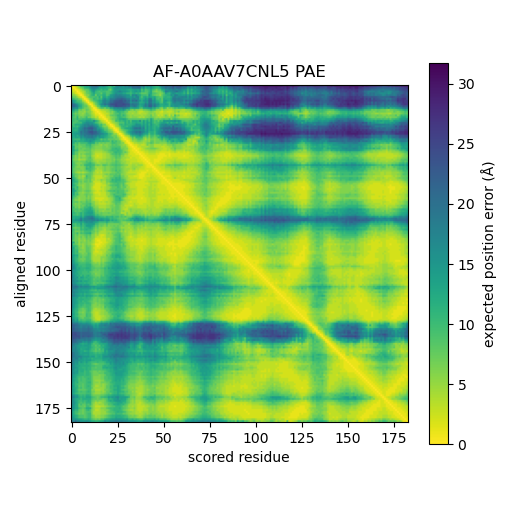 C CA . PRO A 1 94 ? -11.711 -4.026 0.286 1.00 91.81 94 PRO A CA 1
ATOM 741 C C . PRO A 1 94 ? -10.885 -4.106 1.587 1.00 91.81 94 PRO A C 1
ATOM 743 O O . PRO A 1 94 ? -10.008 -4.972 1.709 1.00 91.81 94 PRO A O 1
ATOM 7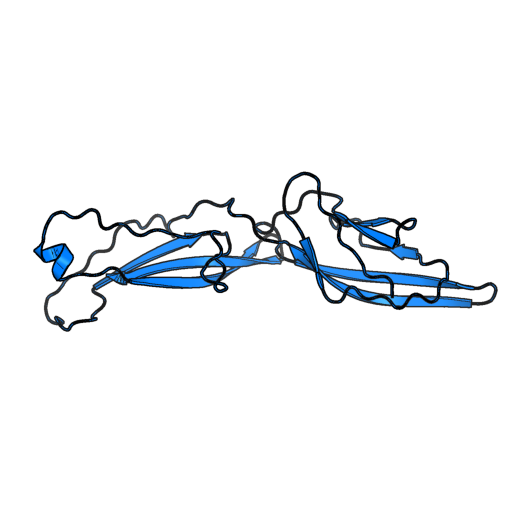46 N N . PRO A 1 95 ? -11.246 -3.329 2.627 1.00 92.56 95 PRO A N 1
ATOM 747 C CA . PRO A 1 95 ? -10.660 -3.475 3.954 1.00 92.56 95 PRO A CA 1
ATOM 748 C C . PRO A 1 95 ? -10.919 -4.865 4.541 1.00 92.56 95 PRO A C 1
ATOM 750 O O . PRO A 1 95 ? -11.986 -5.460 4.357 1.00 92.56 95 PRO A O 1
ATOM 753 N N . PHE A 1 96 ? -9.979 -5.349 5.348 1.00 93.75 96 PHE A N 1
ATOM 754 C CA . PHE A 1 96 ? -10.060 -6.640 6.017 1.00 93.75 96 PHE A CA 1
ATOM 755 C C . PHE A 1 96 ? -9.589 -6.584 7.472 1.00 93.75 96 PHE A C 1
ATOM 757 O O . PHE A 1 96 ? -8.770 -5.759 7.879 1.00 93.75 96 PHE A O 1
ATOM 764 N N . LEU A 1 97 ? -10.120 -7.506 8.275 1.00 94.94 97 LEU A N 1
ATOM 765 C CA . LEU A 1 97 ? -9.752 -7.655 9.678 1.00 94.94 97 LEU A CA 1
ATOM 766 C C . LEU A 1 97 ? -8.558 -8.605 9.805 1.00 94.94 97 LEU A C 1
ATOM 768 O O . LEU A 1 97 ? -8.668 -9.765 9.386 1.00 94.94 97 LEU A O 1
ATOM 772 N N . PRO A 1 98 ? -7.444 -8.173 10.419 1.00 92.62 98 PRO A N 1
ATOM 773 C CA . PRO A 1 98 ? -6.374 -9.081 10.799 1.00 92.62 98 PRO A CA 1
ATOM 774 C C . PRO A 1 98 ? -6.938 -10.200 11.679 1.00 92.62 98 PRO A C 1
ATOM 776 O O . PRO A 1 98 ? -7.626 -9.937 12.664 1.00 92.62 98 PRO A O 1
ATOM 779 N N . GLU A 1 99 ? -6.694 -11.452 11.287 1.00 92.62 99 GLU A N 1
ATOM 780 C CA . GLU A 1 99 ? -7.155 -12.653 12.006 1.00 92.62 99 GLU A CA 1
ATOM 781 C C . GLU A 1 99 ? -8.686 -12.752 12.206 1.00 92.62 99 GLU A C 1
ATOM 783 O O . GLU A 1 99 ? -9.160 -13.611 12.946 1.00 92.62 99 GLU A O 1
ATOM 788 N N . GLY A 1 100 ? -9.478 -11.908 11.532 1.00 93.44 100 GLY A N 1
ATOM 789 C CA . GLY A 1 100 ? -10.933 -11.858 11.695 1.00 93.44 100 GLY A CA 1
ATOM 790 C C . GLY A 1 100 ? -11.409 -11.249 13.020 1.00 93.44 100 GLY A C 1
ATOM 791 O O . GLY A 1 100 ? -12.552 -11.478 13.406 1.00 93.44 100 GLY A O 1
ATOM 792 N N . ILE A 1 101 ? -10.558 -10.501 13.731 1.00 94.44 101 ILE A N 1
ATOM 793 C CA . ILE A 1 101 ? -10.900 -9.911 15.033 1.00 94.44 101 ILE A CA 1
ATOM 794 C C . ILE A 1 101 ? -11.780 -8.671 14.832 1.00 94.44 101 ILE A C 1
ATOM 796 O O . ILE A 1 101 ? -11.303 -7.620 14.410 1.00 94.44 101 ILE A O 1
ATOM 800 N N . ASP A 1 102 ? -13.065 -8.784 15.165 1.00 95.00 102 ASP A N 1
ATOM 801 C CA . ASP A 1 102 ? -14.086 -7.736 14.997 1.00 95.00 102 ASP A CA 1
ATOM 802 C C . ASP A 1 102 ? -14.555 -7.100 16.320 1.00 95.00 102 ASP A C 1
ATOM 804 O O . ASP A 1 102 ? -15.350 -6.157 16.326 1.00 95.00 102 ASP A O 1
ATOM 808 N N . THR A 1 103 ? -14.065 -7.600 17.456 1.00 93.88 103 THR A N 1
ATOM 809 C CA . THR A 1 103 ? -14.483 -7.179 18.796 1.00 93.88 103 THR A CA 1
ATOM 810 C C . THR A 1 103 ? -13.291 -6.881 19.696 1.00 93.88 103 THR A C 1
ATOM 812 O O . THR A 1 103 ? -12.260 -7.548 19.653 1.00 93.88 103 THR A O 1
ATOM 815 N N . ALA A 1 104 ? -13.446 -5.871 20.553 1.00 93.00 104 ALA A N 1
ATOM 816 C CA . ALA A 1 104 ? -12.473 -5.522 21.579 1.00 93.00 104 ALA A CA 1
ATOM 817 C C . ALA A 1 104 ? -13.190 -5.285 22.911 1.00 93.00 104 ALA A C 1
ATOM 819 O O . ALA A 1 104 ? -14.127 -4.490 23.000 1.00 93.00 104 ALA A O 1
ATOM 820 N N . ASN A 1 105 ? -12.749 -5.994 23.950 1.00 92.12 105 ASN A N 1
ATOM 821 C CA . ASN A 1 105 ? -13.312 -5.895 25.292 1.00 92.12 105 ASN A CA 1
ATOM 822 C C . ASN A 1 105 ? -12.445 -4.979 26.156 1.00 92.12 105 ASN A C 1
ATOM 824 O O . ASN A 1 105 ? -11.223 -5.110 26.159 1.00 92.12 105 ASN A O 1
ATOM 828 N N . ALA A 1 106 ? -13.082 -4.103 26.932 1.00 91.75 106 ALA A N 1
ATOM 829 C CA . ALA A 1 106 ? -12.408 -3.196 27.854 1.00 91.75 106 ALA A CA 1
ATOM 830 C C . ALA A 1 106 ? -13.054 -3.235 29.240 1.00 91.75 106 ALA A C 1
ATOM 832 O O . ALA A 1 106 ? -14.279 -3.307 29.362 1.00 91.75 106 ALA A O 1
ATOM 833 N N . LEU A 1 107 ? -12.229 -3.133 30.285 1.00 92.81 107 LEU A N 1
ATOM 834 C CA . LEU A 1 107 ? -12.671 -3.024 31.673 1.00 92.81 107 LEU A CA 1
ATOM 835 C C . LEU A 1 107 ? -12.201 -1.694 32.267 1.00 92.81 107 LEU A C 1
ATOM 837 O O . LEU A 1 107 ? -11.005 -1.428 32.349 1.00 92.81 107 LEU A O 1
ATOM 841 N N . VAL A 1 108 ? -13.149 -0.879 32.732 1.00 92.25 108 VAL A N 1
ATOM 842 C CA . VAL A 1 108 ? -12.869 0.421 33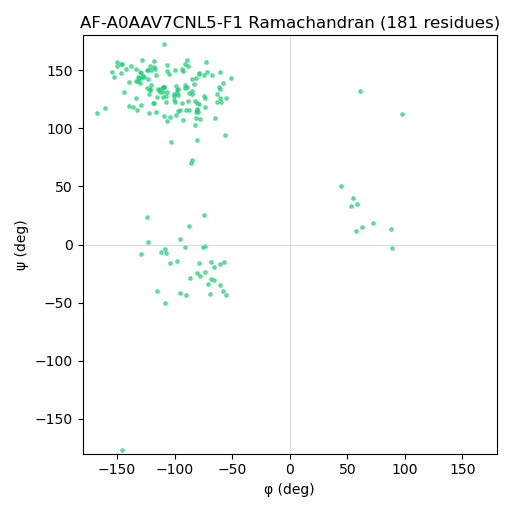.359 1.00 92.25 108 VAL A CA 1
ATOM 843 C C . VAL A 1 108 ? -13.016 0.315 34.876 1.00 92.25 108 VAL A C 1
ATOM 845 O O . VAL A 1 108 ? -14.088 0.563 35.430 1.00 92.25 108 VAL A O 1
ATOM 848 N N . GLU A 1 109 ? -11.937 -0.052 35.567 1.00 93.06 109 GLU A N 1
ATOM 849 C CA . GLU A 1 109 ? -11.976 -0.264 37.023 1.00 93.06 109 GLU A CA 1
ATOM 850 C C . GLU A 1 109 ? -11.258 0.833 37.823 1.00 93.06 109 GLU A C 1
ATOM 852 O O . GLU A 1 109 ? -11.846 1.421 38.735 1.00 93.06 109 GLU A O 1
ATOM 857 N N . TYR A 1 110 ? -10.013 1.156 37.464 1.00 92.00 110 TYR A N 1
ATOM 858 C CA . TYR A 1 110 ? -9.172 2.081 38.236 1.00 92.00 110 TYR A CA 1
ATOM 859 C C . TYR A 1 110 ? -8.829 3.358 37.468 1.00 92.00 110 TYR A C 1
ATOM 861 O O . TYR A 1 110 ? -8.862 4.451 38.037 1.00 92.00 110 TYR A O 1
ATOM 869 N N . GLU A 1 111 ? -8.543 3.246 36.171 1.00 90.31 111 GLU A N 1
ATOM 870 C CA . GLU A 1 111 ? -8.134 4.377 35.345 1.00 90.31 111 GLU A CA 1
ATOM 871 C C . GLU A 1 111 ? -9.343 5.028 34.662 1.00 90.31 111 GLU A C 1
ATOM 873 O O . GLU A 1 111 ? -9.955 4.461 33.763 1.00 90.31 111 GLU A O 1
ATOM 878 N N . ARG A 1 112 ? -9.722 6.219 35.143 1.00 92.44 112 ARG A N 1
ATOM 879 C CA . ARG A 1 112 ? -10.913 6.971 34.695 1.00 92.44 112 ARG A CA 1
ATOM 880 C C . ARG A 1 112 ? -10.582 8.387 34.220 1.00 92.44 112 ARG A C 1
ATOM 882 O O . ARG A 1 112 ? -11.412 9.289 34.326 1.00 92.44 112 ARG A O 1
ATOM 889 N N . LYS A 1 113 ? -9.339 8.617 33.802 1.00 94.50 113 LYS A N 1
ATOM 890 C CA . LYS A 1 113 ? -8.913 9.934 33.327 1.00 94.50 113 LYS A CA 1
ATOM 891 C C . LYS A 1 113 ? -9.398 10.135 31.897 1.00 94.50 113 LYS A C 1
ATOM 893 O O . LYS A 1 113 ? -9.490 9.193 31.116 1.00 94.50 113 LYS A O 1
ATOM 898 N N . GLU A 1 114 ? -9.706 11.379 31.558 1.00 90.75 114 GLU A N 1
ATOM 899 C CA . GLU A 1 114 ? -10.006 11.734 30.178 1.00 90.75 114 GLU A CA 1
ATOM 900 C C . GLU A 1 114 ? -8.787 11.446 29.289 1.00 90.75 114 GLU A C 1
ATOM 902 O O . GLU A 1 114 ? -7.651 11.753 29.656 1.00 90.75 114 GLU A O 1
ATOM 907 N N . GLY A 1 115 ? -9.030 10.834 28.129 1.00 89.25 115 GLY A N 1
ATOM 908 C CA . GLY A 1 115 ? -7.985 10.469 27.173 1.00 89.25 115 GLY A CA 1
ATOM 909 C C . GLY A 1 115 ? -7.355 9.087 27.375 1.00 89.25 115 GLY A C 1
ATOM 910 O O . GLY A 1 115 ? -6.537 8.707 26.540 1.00 89.25 115 GLY A O 1
ATOM 911 N N . THR A 1 116 ? -7.733 8.329 28.411 1.00 93.06 116 THR A N 1
ATOM 912 C CA . THR A 1 116 ? -7.344 6.915 28.541 1.00 93.06 116 THR A CA 1
ATOM 913 C C . THR A 1 116 ? -7.940 6.098 27.389 1.00 93.06 116 THR A C 1
ATOM 915 O O . THR A 1 116 ? -9.137 6.187 27.132 1.00 93.06 116 THR A O 1
ATOM 918 N N . VAL A 1 117 ? -7.103 5.306 26.711 1.00 93.38 117 VAL A N 1
ATOM 919 C CA . VAL A 1 117 ? -7.533 4.342 25.685 1.00 93.38 117 VAL A CA 1
ATOM 920 C C . VAL A 1 117 ? -8.001 3.068 26.381 1.00 93.38 117 VAL A C 1
ATOM 922 O O . VAL A 1 117 ? -7.263 2.475 27.165 1.00 93.38 117 VAL A O 1
ATOM 925 N N . LEU A 1 118 ? -9.233 2.665 26.107 1.00 94.19 118 LEU A N 1
ATOM 926 C CA . LEU A 1 118 ? -9.912 1.517 26.693 1.00 94.19 118 LEU A CA 1
ATOM 927 C C . LEU A 1 118 ? -9.785 0.276 25.814 1.00 94.19 118 LEU A C 1
ATOM 929 O O . LEU A 1 118 ? -9.581 -0.822 26.326 1.00 94.19 118 LEU A O 1
ATOM 933 N N . ALA A 1 119 ? -9.917 0.449 24.502 1.00 93.81 119 ALA A N 1
ATOM 934 C CA . ALA A 1 119 ? -9.817 -0.622 23.519 1.00 93.81 119 ALA A CA 1
ATOM 935 C C . ALA A 1 119 ? -9.291 -0.088 22.187 1.00 93.81 119 ALA A C 1
ATOM 937 O O . ALA A 1 119 ? -9.534 1.069 21.849 1.00 93.81 119 ALA A O 1
ATOM 938 N N . SER A 1 120 ? -8.644 -0.961 21.415 1.00 93.12 120 SER A N 1
ATOM 939 C CA . SER A 1 120 ? -8.267 -0.701 20.025 1.00 93.12 120 SER A CA 1
ATOM 940 C C . SER A 1 120 ? -8.720 -1.849 19.128 1.00 93.12 120 SER A C 1
ATOM 942 O O . SER A 1 120 ? -8.645 -3.014 19.519 1.00 93.12 120 SER A O 1
ATOM 944 N N . LEU A 1 121 ? -9.147 -1.510 17.916 1.00 94.38 121 LEU A N 1
ATOM 945 C CA . LEU A 1 121 ? -9.339 -2.434 16.802 1.00 94.38 121 LEU A CA 1
ATOM 946 C C . LEU A 1 121 ? -8.498 -1.976 15.618 1.00 94.38 121 LEU A C 1
ATOM 948 O O . LEU A 1 121 ? -8.251 -0.781 15.448 1.00 94.38 121 LEU A O 1
ATOM 952 N N . VAL A 1 122 ? -8.076 -2.935 14.803 1.00 93.50 122 VAL A N 1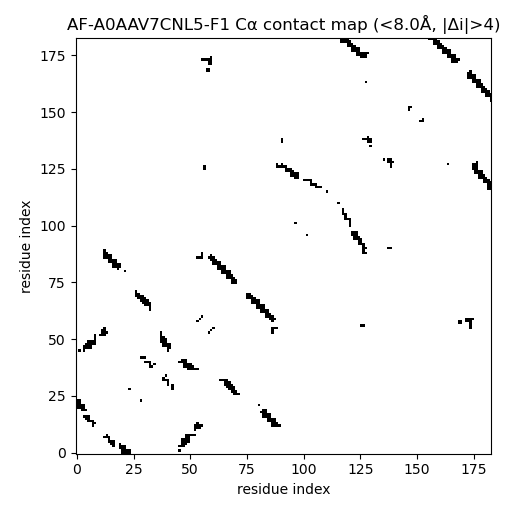
ATOM 953 C CA . VAL A 1 122 ? -7.253 -2.686 13.623 1.00 93.50 122 VAL A CA 1
ATOM 954 C C . VAL A 1 122 ? -7.978 -3.204 12.392 1.00 93.50 122 VAL A C 1
ATOM 956 O O . VAL A 1 122 ? -8.487 -4.322 12.394 1.00 93.50 122 VAL A O 1
ATOM 959 N N . VAL A 1 123 ? -8.004 -2.388 11.345 1.00 93.25 123 VAL A N 1
ATOM 960 C CA . VAL A 1 123 ? -8.476 -2.750 10.010 1.00 93.25 123 VAL A CA 1
ATOM 961 C C . VAL A 1 123 ? -7.332 -2.495 9.043 1.00 93.25 123 VAL A C 1
ATOM 963 O O . VAL A 1 123 ? -6.738 -1.417 9.068 1.00 93.25 123 VAL A O 1
ATOM 966 N N . ASN A 1 124 ? -7.018 -3.482 8.215 1.00 93.50 124 ASN A N 1
ATOM 967 C CA . ASN A 1 124 ? -6.026 -3.338 7.163 1.00 93.50 124 ASN A CA 1
ATOM 968 C C . ASN A 1 124 ? -6.724 -3.098 5.832 1.00 93.50 124 ASN A C 1
ATOM 970 O O . ASN A 1 124 ? -7.816 -3.609 5.599 1.00 93.50 124 ASN A O 1
ATOM 974 N N . ASP A 1 125 ? -6.055 -2.370 4.962 1.00 93.50 125 ASP A N 1
ATOM 975 C CA . ASP A 1 125 ? -6.457 -2.138 3.588 1.00 93.50 125 ASP A CA 1
ATOM 976 C C . ASP A 1 125 ? -5.193 -2.198 2.722 1.00 93.50 125 ASP A C 1
ATOM 978 O O . ASP A 1 125 ? -4.110 -1.800 3.169 1.00 93.50 125 ASP A O 1
ATOM 982 N N . LEU A 1 126 ? -5.292 -2.812 1.544 1.00 92.94 126 LEU A N 1
ATOM 983 C CA . LEU A 1 126 ? -4.147 -2.879 0.644 1.00 92.94 126 LEU A CA 1
ATOM 984 C C . LEU A 1 126 ? -3.953 -1.564 -0.091 1.00 92.94 126 LEU A C 1
ATOM 986 O O . LEU A 1 126 ? -2.797 -1.231 -0.332 1.00 92.94 126 LEU A O 1
ATOM 990 N N . ASP A 1 127 ? -5.014 -0.794 -0.300 1.00 91.75 127 ASP A N 1
ATOM 991 C CA . ASP A 1 127 ? -4.959 0.473 -1.009 1.00 91.75 127 ASP A CA 1
ATOM 992 C C . ASP A 1 127 ? -4.273 1.565 -0.152 1.00 91.75 127 ASP A C 1
ATOM 994 O O . ASP A 1 127 ? -4.195 1.512 1.091 1.00 91.75 127 ASP A O 1
ATOM 998 N N . LEU A 1 128 ? -3.748 2.596 -0.814 1.00 88.25 128 LEU A N 1
ATOM 999 C CA . LEU A 1 128 ? -3.057 3.720 -0.191 1.00 88.25 128 LEU A CA 1
ATOM 1000 C C . LEU A 1 128 ? -4.016 4.884 0.068 1.00 88.25 128 LEU A C 1
ATOM 1002 O O . LEU A 1 128 ? -4.564 5.514 -0.828 1.00 88.25 128 LEU A O 1
ATOM 1006 N N . THR A 1 129 ? -4.122 5.293 1.331 1.00 79.31 129 THR A N 1
ATOM 1007 C CA . THR A 1 129 ? -4.831 6.528 1.690 1.00 79.31 129 THR A CA 1
ATOM 1008 C C . THR A 1 129 ? -3.870 7.723 1.624 1.00 79.31 129 THR A C 1
ATOM 1010 O O . THR A 1 129 ? -2.941 7.789 2.439 1.00 79.31 129 THR A O 1
ATOM 1013 N N . PRO A 1 130 ? -4.074 8.715 0.731 1.00 66.69 130 PRO A N 1
ATOM 1014 C CA . PRO A 1 130 ? -3.194 9.875 0.650 1.00 66.69 130 PRO A CA 1
ATOM 1015 C C . PRO A 1 130 ? -3.187 10.651 1.970 1.00 66.69 130 PRO A C 1
ATOM 1017 O O . PRO A 1 130 ? -4.228 11.084 2.462 1.00 66.69 130 PRO A O 1
ATOM 1020 N N . SER A 1 131 ? -2.003 10.891 2.536 1.00 61.47 131 SER A N 1
ATOM 1021 C CA . SER A 1 131 ? -1.877 11.758 3.716 1.00 61.47 131 SER A CA 1
ATOM 1022 C C . SER A 1 131 ? -2.056 13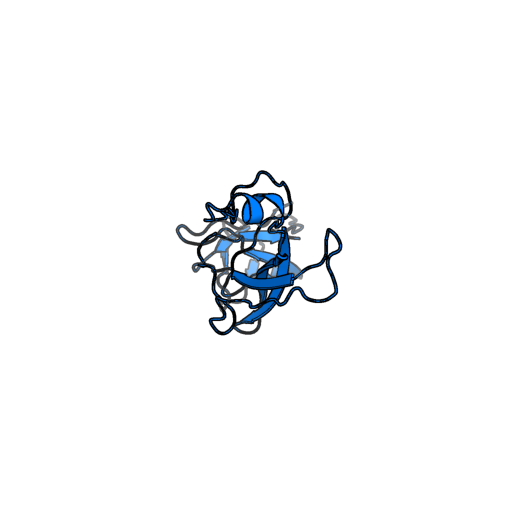.246 3.371 1.00 61.47 131 SER A C 1
ATOM 1024 O O . SER A 1 131 ? -2.443 14.028 4.242 1.00 61.47 131 SER A O 1
ATOM 1026 N N . PHE A 1 132 ? -1.822 13.639 2.106 1.00 54.34 132 PHE A N 1
ATOM 1027 C CA . PHE A 1 132 ? -1.943 15.012 1.600 1.00 54.34 132 PHE A CA 1
ATOM 1028 C C . PHE A 1 132 ? -2.233 15.070 0.079 1.00 54.34 132 PHE A C 1
ATOM 1030 O O . PHE A 1 132 ? -1.684 14.256 -0.661 1.00 54.34 132 PHE A O 1
ATOM 1037 N N . PRO A 1 133 ? -2.979 16.083 -0.418 1.00 54.31 133 PRO A N 1
ATOM 1038 C CA . PRO A 1 133 ? -3.825 16.992 0.351 1.00 54.31 133 PRO A CA 1
ATOM 1039 C C . PRO A 1 133 ? -5.019 16.235 0.952 1.00 54.31 133 PRO A C 1
ATOM 1041 O O . PRO A 1 133 ? -5.562 15.327 0.335 1.00 54.31 133 PRO A O 1
ATOM 1044 N N . VAL A 1 134 ? -5.441 16.648 2.152 1.00 55.38 134 VAL A N 1
ATOM 1045 C CA . VAL A 1 134 ? -6.523 16.021 2.948 1.00 55.38 134 VAL A CA 1
ATOM 1046 C C . VAL A 1 134 ? -7.870 15.953 2.197 1.00 55.38 134 VAL A C 1
ATOM 1048 O O . VAL A 1 134 ? -8.766 15.219 2.600 1.00 55.38 134 VAL A O 1
ATOM 1051 N N . ASP A 1 135 ? -8.007 16.712 1.106 1.00 55.69 135 ASP A N 1
ATOM 1052 C CA . ASP A 1 135 ? -9.224 16.844 0.297 1.00 55.69 135 ASP A CA 1
ATOM 1053 C C . ASP A 1 135 ? -9.318 15.833 -0.867 1.00 55.69 135 ASP A C 1
ATOM 1055 O O . ASP A 1 135 ? -10.317 15.813 -1.585 1.00 55.69 135 ASP A O 1
ATOM 1059 N N . ASN A 1 136 ? -8.305 14.980 -1.070 1.00 55.88 136 ASN A N 1
ATOM 1060 C CA . ASN A 1 136 ? -8.407 13.896 -2.046 1.00 55.88 136 ASN A CA 1
ATOM 1061 C C . ASN A 1 136 ? -9.334 12.798 -1.500 1.00 55.88 136 ASN A C 1
ATOM 1063 O O . ASN A 1 136 ? -9.148 12.290 -0.399 1.00 55.88 136 ASN A O 1
ATOM 1067 N N . SER A 1 137 ? -10.357 12.442 -2.278 1.00 50.25 137 SER A N 1
ATOM 1068 C CA . SER A 1 137 ? -11.452 11.545 -1.887 1.00 50.25 137 SER A CA 1
ATOM 1069 C C . SER A 1 137 ? -11.100 10.055 -1.832 1.00 50.25 137 SER A C 1
ATOM 1071 O O . SER A 1 137 ? -11.980 9.259 -1.513 1.00 50.25 137 SER A O 1
ATOM 1073 N N . HIS A 1 138 ? -9.869 9.675 -2.169 1.00 56.50 138 HIS A N 1
ATOM 1074 C CA . HIS A 1 138 ? -9.445 8.276 -2.249 1.00 56.50 138 HIS A CA 1
ATOM 1075 C C . HIS A 1 138 ? -9.275 7.687 -0.834 1.00 56.50 138 HIS A C 1
ATOM 1077 O O . HIS A 1 138 ? -8.655 8.315 0.029 1.00 56.50 138 HIS A O 1
ATOM 1083 N N . ASN A 1 139 ? -9.916 6.540 -0.581 1.00 60.34 139 ASN A N 1
ATOM 1084 C CA . ASN A 1 139 ? -9.906 5.761 0.669 1.00 60.34 139 ASN A CA 1
ATOM 1085 C C . ASN A 1 139 ? -10.315 6.536 1.931 1.00 60.34 139 ASN A C 1
ATOM 1087 O O . ASN A 1 139 ? -9.748 6.386 3.022 1.00 60.34 139 ASN A O 1
ATOM 1091 N N . ARG A 1 140 ? -11.327 7.406 1.829 1.00 68.31 140 ARG A N 1
ATOM 1092 C CA . ARG A 1 140 ? -11.823 8.143 2.999 1.00 68.31 140 ARG A CA 1
ATOM 1093 C C . ARG A 1 140 ? -12.770 7.295 3.849 1.00 68.31 140 ARG A C 1
ATOM 1095 O O . ARG A 1 140 ? -13.993 7.369 3.722 1.00 68.31 140 ARG A O 1
ATOM 1102 N N . TYR A 1 141 ? -12.200 6.579 4.809 1.00 72.75 141 TYR A N 1
ATOM 1103 C CA . TYR A 1 141 ? -12.954 5.872 5.842 1.00 72.75 141 TYR A CA 1
ATOM 1104 C C . TYR A 1 141 ? -13.815 6.826 6.677 1.00 72.75 141 TYR A C 1
ATOM 1106 O O . TYR A 1 141 ? -13.313 7.768 7.296 1.00 72.75 141 TYR A O 1
ATOM 1114 N N . THR A 1 142 ? -15.125 6.568 6.700 1.00 75.88 142 THR A N 1
ATOM 1115 C CA . THR A 1 142 ? -16.087 7.304 7.528 1.00 75.88 142 THR A CA 1
ATOM 1116 C C . THR A 1 142 ? -16.424 6.491 8.770 1.00 75.88 142 THR A C 1
ATOM 1118 O O . THR A 1 142 ? -16.796 5.325 8.678 1.00 75.88 142 THR A O 1
ATOM 1121 N N . GLU A 1 143 ? -16.337 7.123 9.936 1.00 78.44 143 GLU A N 1
ATOM 1122 C CA . GLU A 1 143 ? -16.690 6.509 11.214 1.00 78.44 143 GLU A CA 1
ATOM 1123 C C . GLU A 1 143 ? -18.105 6.904 11.619 1.00 78.44 143 GLU A C 1
ATOM 1125 O O . GLU A 1 143 ? -18.481 8.074 11.571 1.00 78.44 143 GLU A O 1
ATOM 1130 N N . THR A 1 144 ? -18.912 5.934 12.040 1.00 82.38 144 THR A N 1
ATOM 1131 C CA . THR A 1 144 ? -20.251 6.199 12.571 1.00 82.38 144 THR A CA 1
ATOM 1132 C C . THR A 1 144 ? -20.480 5.370 13.823 1.00 82.38 144 THR A C 1
ATOM 1134 O O . THR A 1 144 ? -20.489 4.142 13.782 1.00 82.38 144 THR A O 1
ATOM 1137 N N . ILE A 1 145 ? -20.701 6.048 14.952 1.00 83.62 145 ILE A N 1
ATOM 1138 C CA . ILE A 1 145 ? -21.075 5.387 16.204 1.00 83.62 145 ILE A CA 1
ATOM 1139 C C . ILE A 1 145 ? -22.575 5.101 16.168 1.00 83.62 145 ILE A C 1
ATOM 1141 O O . ILE A 1 145 ? -23.401 6.002 16.304 1.00 83.62 145 ILE A O 1
ATOM 1145 N N . MET A 1 146 ? -22.937 3.828 16.034 1.00 85.12 146 MET A N 1
ATOM 1146 C CA . MET A 1 146 ? -24.327 3.381 16.132 1.00 85.12 146 MET A CA 1
ATOM 1147 C C . MET A 1 146 ? -24.711 3.118 17.596 1.00 85.12 146 MET A C 1
ATOM 1149 O O . MET A 1 146 ? -24.881 1.976 18.011 1.00 85.12 146 MET A O 1
ATOM 1153 N N . ASN A 1 147 ? -24.828 4.175 18.405 1.00 86.19 147 ASN A N 1
ATOM 1154 C CA . ASN A 1 147 ? -25.298 4.083 19.792 1.00 86.19 147 ASN A CA 1
ATOM 1155 C C . ASN A 1 147 ? -26.346 5.174 20.077 1.00 86.19 147 ASN A C 1
ATOM 1157 O O . ASN A 1 147 ? -26.231 6.287 19.574 1.00 86.19 147 ASN A O 1
ATOM 1161 N N . ARG A 1 148 ? -27.394 4.844 20.842 1.00 90.12 148 ARG A N 1
ATOM 1162 C CA . ARG A 1 148 ? -28.496 5.764 21.191 1.00 90.12 148 ARG A CA 1
ATOM 1163 C C . ARG A 1 148 ? -28.462 6.234 22.648 1.00 90.12 148 ARG A C 1
ATOM 1165 O O . ARG A 1 148 ? -29.258 7.087 23.025 1.00 90.12 148 ARG A O 1
ATOM 1172 N N . GLU A 1 149 ? -27.579 5.679 23.469 1.00 94.75 149 GLU A N 1
ATOM 1173 C CA . GLU A 1 149 ? -27.420 6.049 24.870 1.00 94.75 149 GLU A CA 1
ATOM 1174 C C . GLU A 1 149 ? -26.582 7.323 24.984 1.00 94.75 149 GLU A C 1
ATOM 1176 O O . GLU A 1 149 ? -25.398 7.345 24.642 1.00 94.75 149 GLU A O 1
ATOM 1181 N N . THR A 1 150 ? -27.188 8.386 25.513 1.00 92.12 150 THR A N 1
ATOM 1182 C CA . THR A 1 150 ? -26.536 9.694 25.678 1.00 92.12 150 THR A CA 1
ATOM 1183 C C . THR A 1 150 ? -25.273 9.605 26.523 1.00 92.12 150 THR A C 1
ATOM 1185 O O . THR A 1 150 ? -24.255 10.172 26.149 1.00 92.12 150 THR A O 1
ATOM 1188 N N . PHE A 1 151 ? -25.291 8.809 27.596 1.00 92.50 151 PHE A N 1
ATOM 1189 C CA . PHE A 1 151 ? -24.106 8.570 28.419 1.00 92.50 151 PHE A CA 1
ATOM 1190 C C . PHE A 1 151 ? -22.923 8.042 27.594 1.00 92.50 151 PHE A C 1
ATOM 1192 O O . PHE A 1 151 ? -21.800 8.509 27.768 1.00 92.50 151 PHE A O 1
ATOM 1199 N N . VAL A 1 152 ? -23.160 7.100 26.673 1.00 89.88 152 VAL A N 1
ATOM 1200 C CA . VAL A 1 152 ? -22.086 6.530 25.850 1.00 89.88 152 VAL A CA 1
ATOM 1201 C C . VAL A 1 152 ? -21.549 7.563 24.860 1.00 89.88 152 VAL A C 1
ATOM 1203 O O . VAL A 1 152 ? -20.337 7.671 24.694 1.00 89.88 152 VAL A O 1
ATOM 1206 N N . LEU A 1 153 ? -22.438 8.330 24.228 1.00 88.69 153 LEU A N 1
ATOM 1207 C CA . LEU A 1 153 ? -22.066 9.361 23.256 1.00 88.69 153 LEU A CA 1
ATOM 1208 C C . LEU A 1 153 ? -21.343 10.556 23.900 1.00 88.69 153 LEU A C 1
ATOM 1210 O O . LEU A 1 153 ? -20.515 11.187 23.255 1.00 88.69 153 LEU A O 1
ATOM 1214 N N . GLU A 1 154 ? -21.644 10.866 25.163 1.00 90.56 154 GLU A N 1
ATOM 1215 C CA . GLU A 1 154 ? -21.030 11.975 25.901 1.00 90.56 154 GLU A CA 1
ATOM 1216 C C . GLU A 1 154 ? -19.713 11.596 26.590 1.00 90.56 154 GLU A C 1
ATOM 1218 O O . GLU A 1 154 ? -18.881 12.470 26.836 1.00 90.56 154 GLU A O 1
ATOM 1223 N N . LYS A 1 155 ? -19.534 10.325 26.980 1.00 90.62 155 LYS A N 1
ATOM 1224 C CA . LYS A 1 155 ? -18.384 9.884 27.794 1.00 90.62 155 LYS A CA 1
ATOM 1225 C C . LYS A 1 155 ? -17.312 9.131 27.029 1.00 90.62 155 LYS A C 1
ATOM 1227 O O . LYS A 1 155 ? -16.206 9.006 27.547 1.00 90.62 155 LYS A O 1
ATOM 1232 N N . PHE A 1 156 ? -17.612 8.650 25.828 1.00 89.81 156 PHE A N 1
ATOM 1233 C CA . PHE A 1 156 ? -16.651 7.919 25.018 1.00 89.81 156 PHE A CA 1
ATOM 1234 C C . PHE A 1 156 ? -16.546 8.527 23.628 1.00 89.81 156 PHE A C 1
ATOM 1236 O O . PHE A 1 156 ? -17.533 8.966 23.044 1.00 89.81 156 PHE A O 1
ATOM 1243 N N . GLN A 1 157 ? -15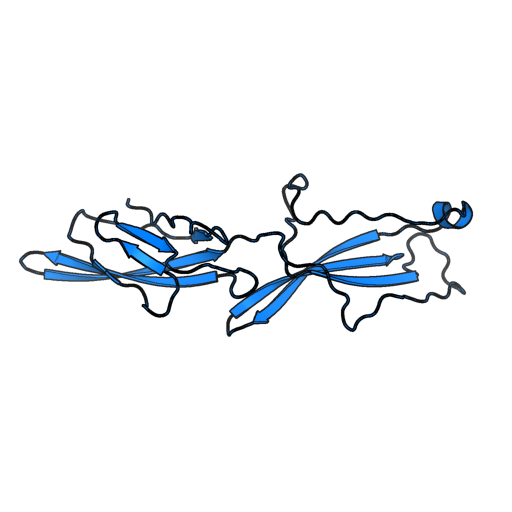.340 8.489 23.080 1.00 90.00 157 GLN A N 1
ATOM 1244 C CA . GLN A 1 157 ? -15.026 8.964 21.739 1.00 90.00 157 GLN A CA 1
ATOM 1245 C C . GLN A 1 157 ? -14.256 7.875 21.005 1.00 90.00 157 GLN A C 1
ATOM 1247 O O . GLN A 1 157 ? -13.511 7.134 21.636 1.00 90.00 157 GLN A O 1
ATOM 1252 N N . ILE A 1 158 ? -14.423 7.787 19.690 1.00 89.12 158 ILE A N 1
ATOM 1253 C CA . ILE A 1 158 ? -13.543 6.975 18.850 1.00 89.12 158 ILE A CA 1
ATOM 1254 C C . ILE A 1 158 ? -12.500 7.912 18.252 1.00 89.12 158 ILE A C 1
ATOM 1256 O O . ILE A 1 158 ? -12.823 9.013 17.805 1.00 89.12 158 ILE A O 1
ATOM 1260 N N . LYS A 1 159 ? -11.242 7.489 18.294 1.00 88.75 159 LYS A N 1
ATOM 1261 C CA . LYS A 1 159 ? -10.130 8.146 17.621 1.00 88.75 159 LYS A CA 1
ATOM 1262 C C . LYS A 1 159 ? -9.582 7.210 16.558 1.00 88.75 159 LYS A C 1
ATOM 1264 O O . LYS A 1 159 ? -9.192 6.089 16.878 1.00 88.75 159 LYS A O 1
ATOM 1269 N N . ARG A 1 160 ? -9.485 7.710 15.327 1.00 85.94 160 ARG A N 1
ATOM 1270 C CA . ARG A 1 160 ? -8.732 7.063 14.251 1.00 85.94 160 ARG A CA 1
ATOM 1271 C C . ARG A 1 160 ? -7.266 7.436 14.306 1.00 85.94 160 ARG A C 1
ATOM 1273 O O . ARG A 1 160 ? -6.930 8.610 14.473 1.00 85.94 160 ARG A O 1
ATOM 1280 N N . SER A 1 161 ? -6.408 6.478 13.999 1.00 87.12 161 SER A N 1
ATOM 1281 C CA . SER A 1 161 ? -5.090 6.762 13.443 1.00 87.12 161 SER A CA 1
ATOM 1282 C C . SER A 1 161 ? -4.850 5.934 12.183 1.00 87.12 161 SER A C 1
ATOM 1284 O O . SER A 1 161 ? -5.378 4.834 12.044 1.00 87.12 161 SER A O 1
ATOM 1286 N N . LEU A 1 162 ? -4.096 6.508 11.247 1.00 86.88 162 LEU A N 1
ATOM 1287 C CA . LEU A 1 162 ? -3.702 5.886 9.987 1.00 86.88 162 LEU A CA 1
ATOM 1288 C C . LEU A 1 162 ? -2.191 5.667 10.012 1.00 86.88 162 LEU A C 1
ATOM 1290 O O . LEU A 1 162 ? -1.441 6.581 10.367 1.00 86.88 162 LEU A O 1
ATOM 1294 N N . LYS A 1 163 ? -1.755 4.473 9.628 1.00 89.50 163 LYS A N 1
ATOM 1295 C CA . LYS A 1 163 ? -0.346 4.116 9.446 1.00 89.50 163 LYS A CA 1
ATOM 1296 C C . LYS A 1 163 ? -0.198 3.388 8.115 1.00 89.50 163 LYS A C 1
ATOM 1298 O O . LYS A 1 163 ? -1.124 2.715 7.686 1.00 89.50 163 LYS A O 1
ATOM 1303 N N . GLU A 1 164 ? 0.963 3.494 7.487 1.00 90.75 164 GLU A N 1
ATOM 1304 C CA . GLU A 1 164 ? 1.325 2.621 6.367 1.00 90.75 164 GLU A CA 1
ATOM 1305 C C . GLU A 1 164 ? 2.093 1.405 6.893 1.00 90.75 164 GLU A C 1
ATOM 1307 O O . GLU A 1 164 ? 2.820 1.496 7.889 1.00 90.75 164 GLU A O 1
ATOM 1312 N N . PHE A 1 165 ? 1.950 0.273 6.212 1.00 91.31 165 PHE A N 1
ATOM 1313 C CA . PHE A 1 165 ? 2.760 -0.918 6.433 1.00 91.31 165 PHE A CA 1
ATOM 1314 C C . PHE A 1 165 ? 3.352 -1.412 5.118 1.00 91.31 165 PHE A C 1
ATOM 1316 O O . PHE A 1 165 ? 2.859 -1.088 4.044 1.00 91.31 165 PHE A O 1
ATOM 1323 N N . GLN A 1 166 ? 4.428 -2.188 5.216 1.00 93.06 166 GLN A N 1
ATOM 1324 C CA . GLN A 1 166 ? 5.115 -2.789 4.077 1.00 93.06 166 GLN A CA 1
ATOM 1325 C C . GLN A 1 166 ? 5.117 -4.305 4.220 1.00 93.06 166 GLN A C 1
ATOM 1327 O O . GLN A 1 166 ? 5.366 -4.827 5.311 1.00 93.06 166 GLN A O 1
ATOM 1332 N N . PHE A 1 167 ? 4.857 -5.010 3.125 1.00 90.69 167 PHE A N 1
ATOM 1333 C CA . PHE A 1 167 ? 4.883 -6.465 3.084 1.00 90.69 167 PHE A CA 1
ATOM 1334 C C . PHE A 1 167 ? 5.389 -6.977 1.734 1.00 90.69 167 PHE A C 1
ATOM 1336 O O . PHE A 1 167 ? 5.323 -6.290 0.719 1.00 90.69 167 PHE A O 1
ATOM 1343 N N . TRP A 1 168 ? 5.930 -8.194 1.734 1.00 91.00 168 TRP A N 1
ATOM 1344 C CA . TRP A 1 168 ? 6.476 -8.809 0.528 1.00 91.00 168 TRP A CA 1
ATOM 1345 C C . TRP A 1 168 ? 5.384 -9.505 -0.284 1.00 91.00 168 TRP A C 1
ATOM 1347 O O . TRP A 1 168 ? 4.639 -10.326 0.256 1.00 91.00 168 TRP A O 1
ATOM 1357 N N . ARG A 1 169 ? 5.358 -9.252 -1.594 1.00 87.69 169 ARG A N 1
ATOM 1358 C CA . ARG A 1 169 ? 4.541 -9.966 -2.579 1.00 87.69 169 ARG A CA 1
ATOM 1359 C C . ARG A 1 169 ? 5.318 -10.108 -3.888 1.00 87.69 169 ARG A C 1
ATOM 1361 O O . ARG A 1 169 ? 5.889 -9.137 -4.374 1.00 87.69 169 ARG A O 1
ATOM 1368 N N . ASN A 1 170 ? 5.365 -11.323 -4.444 1.00 83.31 170 ASN A N 1
ATOM 1369 C CA . ASN A 1 170 ? 6.022 -11.634 -5.726 1.00 83.31 170 ASN A CA 1
ATOM 1370 C C . ASN A 1 170 ? 7.417 -10.987 -5.886 1.00 83.31 170 ASN A C 1
ATOM 1372 O O . ASN A 1 170 ? 7.690 -10.310 -6.874 1.00 83.31 170 ASN A O 1
ATOM 1376 N N . ASP A 1 171 ? 8.280 -11.170 -4.881 1.00 84.31 171 ASP A N 1
ATOM 1377 C CA . ASP A 1 171 ? 9.651 -10.631 -4.824 1.00 84.31 171 ASP A CA 1
ATOM 1378 C C . ASP A 1 171 ? 9.764 -9.095 -4.826 1.00 84.31 171 ASP A C 1
ATOM 1380 O O . ASP A 1 171 ? 10.850 -8.543 -5.011 1.00 84.31 171 ASP A O 1
ATOM 1384 N N . SER A 1 172 ? 8.661 -8.395 -4.569 1.00 86.38 172 SER A N 1
ATOM 1385 C CA . SER A 1 172 ? 8.621 -6.949 -4.372 1.00 86.38 172 SER A CA 1
ATOM 1386 C C . SER A 1 172 ? 8.070 -6.606 -2.992 1.00 86.38 172 SER A C 1
ATOM 1388 O O . SER A 1 172 ? 7.296 -7.365 -2.406 1.00 86.38 172 SER A O 1
ATOM 1390 N N . MET A 1 173 ? 8.517 -5.482 -2.439 1.00 92.62 173 MET A N 1
ATOM 1391 C CA . MET A 1 173 ? 7.896 -4.907 -1.253 1.00 92.62 173 MET A CA 1
ATOM 1392 C C . MET A 1 173 ? 6.773 -3.997 -1.729 1.00 92.62 173 MET A C 1
ATOM 1394 O O . MET A 1 173 ? 7.012 -3.158 -2.589 1.00 92.62 173 MET A O 1
ATOM 1398 N N . ILE A 1 174 ? 5.584 -4.147 -1.164 1.00 94.38 174 ILE A N 1
ATOM 1399 C CA . ILE A 1 174 ? 4.443 -3.283 -1.453 1.00 94.38 174 ILE A CA 1
ATOM 1400 C C . ILE A 1 174 ? 3.907 -2.670 -0.169 1.00 94.38 174 ILE A C 1
ATOM 1402 O O . ILE A 1 174 ? 4.031 -3.242 0.921 1.00 94.38 174 ILE A O 1
ATOM 1406 N N . ARG A 1 175 ? 3.343 -1.472 -0.299 1.00 94.12 175 ARG A N 1
ATOM 1407 C CA . ARG A 1 175 ? 2.710 -0.753 0.807 1.00 94.12 175 ARG A CA 1
ATOM 1408 C C . ARG A 1 175 ? 1.209 -1.014 0.878 1.00 94.12 175 ARG A C 1
ATOM 1410 O O . ARG A 1 175 ? 0.579 -1.242 -0.148 1.00 94.12 175 ARG A O 1
ATOM 1417 N N . GLY A 1 176 ? 0.669 -0.928 2.088 1.00 92.56 176 GLY A N 1
ATOM 1418 C CA . GLY A 1 176 ? -0.764 -0.846 2.373 1.00 92.56 176 GLY A CA 1
ATOM 1419 C C . GLY A 1 176 ? -1.018 0.033 3.597 1.00 92.56 176 GLY A C 1
ATOM 1420 O O . GLY A 1 176 ? -0.080 0.588 4.184 1.00 92.56 176 GLY A O 1
ATOM 1421 N N . THR A 1 177 ? -2.274 0.148 4.018 1.00 92.31 177 THR A N 1
ATOM 1422 C CA . THR A 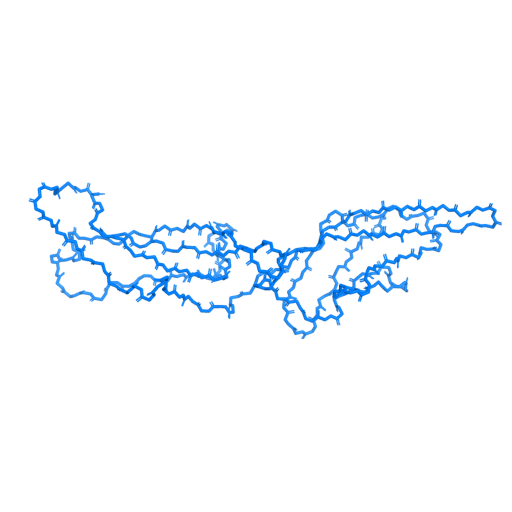1 177 ? -2.690 0.996 5.138 1.00 92.31 177 THR A CA 1
ATOM 1423 C C . THR A 1 177 ? -3.277 0.220 6.319 1.00 92.31 177 THR A C 1
ATOM 1425 O O . THR A 1 177 ? -3.913 -0.823 6.195 1.00 92.31 177 THR A O 1
ATOM 1428 N N . ILE A 1 178 ? -3.019 0.736 7.520 1.00 92.62 178 ILE A N 1
ATOM 1429 C CA . ILE A 1 178 ? -3.544 0.254 8.795 1.00 92.62 178 ILE A CA 1
ATOM 1430 C C . ILE A 1 178 ? -4.366 1.374 9.421 1.00 92.62 178 ILE A C 1
ATOM 1432 O O . ILE A 1 178 ? -3.850 2.455 9.722 1.00 92.62 178 ILE A O 1
ATOM 1436 N N . HIS A 1 179 ? -5.633 1.078 9.676 1.00 90.31 179 HIS A N 1
ATOM 1437 C CA . HIS A 1 179 ? -6.576 1.937 10.370 1.00 90.31 179 HIS A CA 1
ATOM 1438 C C . HIS A 1 179 ? -6.755 1.407 11.788 1.00 90.31 179 HIS A C 1
ATOM 1440 O O . HIS A 1 179 ? -7.335 0.345 12.006 1.00 90.31 179 HIS A O 1
ATOM 1446 N N . GLU A 1 180 ? -6.239 2.148 12.764 1.00 91.12 180 GLU A N 1
ATOM 1447 C CA . GLU A 1 180 ? -6.408 1.833 14.178 1.00 91.12 180 GLU A CA 1
ATOM 1448 C C . GLU A 1 180 ? -7.522 2.705 14.758 1.00 91.12 180 GLU A C 1
ATOM 1450 O O . GLU A 1 180 ? -7.454 3.937 14.704 1.00 91.12 180 GLU A O 1
ATOM 1455 N N . PHE A 1 181 ? -8.540 2.055 15.316 1.00 89.38 181 PHE A N 1
ATOM 1456 C CA . PHE A 1 181 ? -9.681 2.689 15.961 1.00 89.38 181 PHE A CA 1
ATOM 1457 C C . PHE A 1 181 ? -9.580 2.462 17.461 1.00 89.38 181 PHE A C 1
ATOM 1459 O O . PHE A 1 181 ? -9.756 1.339 17.933 1.00 89.38 181 PHE A O 1
ATOM 1466 N N . SER A 1 182 ? -9.312 3.529 18.206 1.00 88.62 182 SER A N 1
ATOM 1467 C CA . SER A 1 182 ? -9.180 3.492 19.660 1.00 88.62 182 SER A CA 1
ATOM 1468 C C . SER A 1 182 ? -10.366 4.174 20.327 1.00 88.62 182 SER A C 1
ATOM 1470 O O . SER A 1 182 ? -10.767 5.264 19.915 1.00 88.62 182 SER A O 1
ATOM 1472 N N . LYS A 1 183 ? -10.914 3.551 21.367 1.00 83.69 183 LYS A N 1
ATOM 1473 C CA . LYS A 1 183 ? -12.016 4.082 22.178 1.00 83.69 183 LYS A CA 1
ATOM 1474 C C . LYS A 1 183 ? -11.589 4.305 23.615 1.00 83.69 183 LYS A C 1
ATOM 1476 O O . LYS A 1 183 ? -10.767 3.492 24.081 1.00 83.69 183 LYS A O 1
#

pLDDT: mean 80.07, std 14.47, range [36.5, 95.0]

Mean predicted aligned error: 9.08 Å

Foldseek 3Di:
DDFADEDDDPDAWDKDKDPRDDDDPPAQWDWDWPPVDQWDADSVRRYIYRNDHDDLLQPFKDWIKTWTWGDDPVDIDIDIDIMMMGIDFDLPWDKDFDVNDPDWDFDDDPDQDPPDWGTKGKIKTQTDDDPPPPPDPRPDDDDDDPDDDPCCVVRDDKDWDKDKDWDDHPNHIHIIMMIMITD

Solvent-accessible surface area (backbone atoms only — not comparable to full-atom values): 11302 Å² total; per-residue (Å²): 116,58,58,51,50,52,46,72,44,99,63,50,52,51,52,50,59,45,73,40,72,44,92,70,90,82,58,66,65,47,66,51,66,63,84,90,48,56,49,44,70,40,74,93,76,61,30,37,34,52,73,49,74,53,51,35,93,60,43,32,65,45,86,43,59,42,38,35,40,42,63,57,101,87,48,77,48,79,49,76,47,68,31,37,38,38,43,42,81,63,92,80,54,76,71,44,47,65,95,68,56,86,78,69,82,66,83,84,83,82,78,81,60,92,87,63,77,55,36,64,48,55,38,36,28,56,35,71,58,67,86,67,64,80,82,59,78,57,71,71,82,80,88,77,84,94,73,88,53,63,68,55,68,75,74,51,59,80,44,80,45,80,45,79,47,77,48,81,38,93,97,30,71,31,66,23,29,36,40,38,43,33,54

InterPro domains:
  IPR002126 Cadherin-like [PS50268] (39-97)
  IPR040667 Tyrosine-protein kinase receptor Ret, cadherin like domain 3 [PF17812] (90-182)

Sequence (183 aa):
MPRLHVLHSGAGATAHAQNSGFADDGSHLLAELDQHLPFQYKPDTSEVFVSRPLDREEREDYDLVAKCIVKSSTKEVKFEQSFRIMVDDEDDSPPFLPEGIDTANALVEYERKEGTVLASLVVNDLDLTPSFPVDNSHNRYTETIMNRETFVLEKFQIKRSLKEFQFWRNDSMIRGTIHEFSK